Protein AF-A0A3L8S7F7-F1 (afdb_monomer_lite)

Radius of gyration: 21.61 Å; chains: 1; bounding box: 53×46×82 Å

Structure (mmCIF, N/CA/C/O backbone):
data_AF-A0A3L8S7F7-F1
#
_entry.id   AF-A0A3L8S7F7-F1
#
loop_
_atom_site.group_PDB
_atom_site.id
_atom_site.type_symbol
_atom_site.label_atom_id
_atom_site.label_alt_id
_atom_site.label_comp_id
_atom_site.label_asym_id
_atom_site.label_entity_id
_atom_site.label_seq_id
_atom_site.pdbx_PDB_ins_code
_atom_site.Cartn_x
_atom_site.Cartn_y
_atom_site.Cartn_z
_atom_site.occupancy
_atom_site.B_iso_or_equiv
_atom_site.auth_seq_id
_atom_site.auth_comp_id
_atom_site.auth_asym_id
_atom_site.auth_atom_id
_atom_site.pdbx_PDB_model_num
ATOM 1 N N . MET A 1 1 ? 2.810 -28.113 31.070 1.00 33.00 1 MET A N 1
ATOM 2 C CA . MET A 1 1 ? 3.298 -27.869 29.697 1.00 33.00 1 MET A CA 1
ATOM 3 C C . MET A 1 1 ? 3.174 -26.376 29.425 1.00 33.00 1 MET A C 1
ATOM 5 O O . MET A 1 1 ? 2.056 -25.929 29.197 1.00 33.00 1 MET A O 1
ATOM 9 N N . PRO A 1 2 ? 4.239 -25.574 29.574 1.00 29.72 2 PRO A N 1
ATOM 10 C CA . PRO A 1 2 ? 4.156 -24.156 29.263 1.00 29.72 2 PRO A CA 1
ATOM 11 C C . PRO A 1 2 ? 4.108 -23.987 27.741 1.00 29.72 2 PRO A C 1
ATOM 13 O O . PRO A 1 2 ? 4.937 -24.522 27.009 1.00 29.72 2 PRO A O 1
ATOM 16 N N . THR A 1 3 ? 3.074 -23.291 27.289 1.00 30.02 3 THR A N 1
ATOM 17 C CA . THR A 1 3 ? 2.822 -22.893 25.905 1.00 30.02 3 THR A CA 1
ATOM 18 C C . THR A 1 3 ? 4.014 -22.138 25.327 1.00 30.02 3 THR A C 1
ATOM 20 O O . THR A 1 3 ? 4.501 -21.186 25.938 1.00 30.02 3 THR A O 1
ATOM 23 N N . VAL A 1 4 ? 4.452 -22.551 24.137 1.00 36.28 4 VAL A N 1
ATOM 24 C CA . VAL A 1 4 ? 5.441 -21.844 23.317 1.00 36.28 4 VAL A CA 1
ATOM 25 C C . VAL A 1 4 ? 4.980 -20.388 23.141 1.00 36.28 4 VAL A C 1
ATOM 27 O O . VAL A 1 4 ? 3.857 -20.174 22.677 1.00 36.28 4 VAL A O 1
ATOM 30 N N . PRO A 1 5 ? 5.783 -19.375 23.510 1.00 35.69 5 PRO A N 1
ATOM 31 C CA . PRO A 1 5 ? 5.439 -17.991 23.232 1.00 35.69 5 PRO A CA 1
ATOM 32 C C . PRO A 1 5 ? 5.477 -17.801 21.717 1.00 35.69 5 PRO A C 1
ATOM 34 O O . PRO A 1 5 ? 6.523 -17.991 21.098 1.00 35.69 5 PRO A O 1
ATOM 37 N N . ALA A 1 6 ? 4.349 -17.422 21.118 1.00 33.94 6 ALA A N 1
ATOM 38 C CA . ALA A 1 6 ? 4.323 -16.930 19.750 1.00 33.94 6 ALA A CA 1
ATOM 39 C C . ALA A 1 6 ? 5.204 -15.670 19.677 1.00 33.94 6 ALA A C 1
ATOM 41 O O . ALA A 1 6 ? 4.805 -14.569 20.064 1.00 33.94 6 ALA A O 1
ATOM 42 N N . LEU A 1 7 ? 6.445 -15.856 19.236 1.00 34.66 7 LEU A N 1
ATOM 43 C CA . LEU A 1 7 ? 7.388 -14.806 18.885 1.00 34.66 7 LEU A CA 1
ATOM 44 C C . LEU A 1 7 ? 6.831 -14.027 17.689 1.00 34.66 7 LEU A C 1
ATOM 46 O O . LEU A 1 7 ? 7.068 -14.367 16.538 1.00 34.66 7 LEU A O 1
ATOM 50 N N . THR A 1 8 ? 6.035 -12.998 17.974 1.00 32.97 8 THR A N 1
ATOM 51 C CA . THR A 1 8 ? 6.298 -11.575 17.678 1.00 32.97 8 THR A CA 1
ATOM 52 C C . THR A 1 8 ? 4.965 -10.806 17.650 1.00 32.97 8 THR A C 1
ATOM 54 O O . THR A 1 8 ? 4.115 -11.060 16.801 1.00 32.97 8 THR A O 1
ATOM 57 N N . PRO A 1 9 ? 4.729 -9.833 18.553 1.00 40.56 9 PRO A N 1
ATOM 58 C CA . PRO A 1 9 ? 3.595 -8.931 18.403 1.00 40.56 9 PRO A CA 1
ATOM 59 C C . PRO A 1 9 ? 3.879 -8.014 17.210 1.00 40.56 9 PRO A C 1
ATOM 61 O O . PRO A 1 9 ? 4.780 -7.178 17.284 1.00 40.56 9 PRO A O 1
ATOM 64 N N . ALA A 1 10 ? 3.145 -8.194 16.111 1.00 50.69 10 ALA A N 1
ATOM 65 C CA . ALA A 1 10 ? 3.272 -7.383 14.904 1.00 50.69 10 ALA A CA 1
ATOM 66 C C . ALA A 1 10 ? 3.056 -5.888 15.220 1.00 50.69 10 ALA A C 1
ATOM 68 O O . ALA A 1 10 ? 2.066 -5.493 15.839 1.00 50.69 10 ALA A O 1
ATOM 69 N N . HIS A 1 11 ? 4.027 -5.053 14.833 1.00 64.12 11 HIS A N 1
ATOM 70 C CA . HIS A 1 11 ? 4.126 -3.620 15.178 1.00 64.12 11 HIS A CA 1
ATOM 71 C C . HIS A 1 11 ? 3.099 -2.744 14.452 1.00 64.12 11 HIS A C 1
ATOM 73 O O . HIS A 1 11 ? 2.815 -1.625 14.878 1.00 64.12 11 HIS A O 1
ATOM 79 N N . ARG A 1 12 ? 2.490 -3.305 13.410 1.00 67.06 12 ARG A N 1
ATOM 80 C CA . ARG A 1 12 ? 1.220 -2.886 12.831 1.00 67.06 12 ARG A CA 1
ATOM 81 C C . ARG A 1 12 ? 0.260 -4.052 12.947 1.00 67.06 12 ARG A C 1
ATOM 83 O O . ARG A 1 12 ? 0.624 -5.182 12.636 1.00 67.06 12 ARG A O 1
ATOM 90 N N . ARG A 1 13 ? -0.973 -3.771 13.353 1.00 81.44 13 ARG A N 1
ATOM 91 C CA . ARG A 1 13 ? -2.054 -4.763 13.354 1.00 81.44 13 ARG A CA 1
ATOM 92 C C . ARG A 1 13 ? -3.273 -4.205 12.655 1.00 81.44 13 ARG A C 1
ATOM 94 O O . ARG A 1 13 ? -3.561 -3.017 12.779 1.00 81.44 13 ARG A O 1
ATOM 101 N N . VAL A 1 14 ? -3.988 -5.070 11.956 1.00 84.31 14 VAL A N 1
ATOM 102 C CA . VAL A 1 14 ? -5.279 -4.752 11.353 1.00 84.31 14 VAL A CA 1
ATOM 103 C C . VAL A 1 14 ? -6.347 -5.481 12.152 1.00 84.31 14 VAL A C 1
ATOM 105 O O . VAL A 1 14 ? -6.216 -6.669 12.432 1.00 84.31 14 VAL A O 1
ATOM 108 N N . GLN A 1 15 ? -7.374 -4.756 12.577 1.00 87.12 15 GLN A N 1
ATOM 109 C CA . GLN A 1 15 ? -8.505 -5.305 13.315 1.00 87.12 15 GLN A CA 1
ATOM 110 C C . GLN A 1 15 ? -9.799 -5.029 12.561 1.00 87.12 15 GLN A C 1
ATOM 112 O O . GLN A 1 15 ? -9.968 -3.958 11.988 1.00 87.12 15 GLN A O 1
ATOM 117 N N . LEU A 1 16 ? -10.726 -5.981 12.587 1.00 88.19 16 LEU A N 1
ATOM 118 C CA . LEU A 1 16 ? -12.092 -5.753 12.137 1.00 88.19 16 LEU A CA 1
ATOM 119 C C . LEU A 1 16 ? -12.824 -4.910 13.186 1.00 88.19 16 LEU A C 1
ATOM 121 O O . LEU A 1 16 ? -12.897 -5.297 14.351 1.00 88.19 16 LEU A O 1
ATOM 125 N N . ALA A 1 17 ? -13.382 -3.778 12.775 1.00 88.19 17 ALA A N 1
ATOM 126 C CA . ALA A 1 17 ? -14.307 -3.000 13.582 1.00 88.19 17 ALA A CA 1
ATOM 127 C C . ALA A 1 17 ? -15.679 -2.994 12.913 1.00 88.19 17 ALA A C 1
ATOM 129 O O . ALA A 1 17 ? -15.787 -2.838 11.700 1.00 88.19 17 ALA A O 1
ATOM 130 N N . VAL A 1 18 ? -16.730 -3.151 13.713 1.00 88.00 18 VAL A N 1
ATOM 131 C CA . VAL A 1 18 ? -18.115 -3.105 13.241 1.00 88.00 18 VAL A CA 1
ATOM 132 C C . VAL A 1 18 ? -18.801 -1.923 13.903 1.00 88.00 18 VAL A C 1
ATOM 134 O O . VAL A 1 18 ? -18.791 -1.784 15.131 1.00 88.00 18 VAL A O 1
ATOM 137 N N . ASN A 1 19 ? -19.382 -1.045 13.095 1.00 81.19 19 ASN A N 1
ATOM 138 C CA . ASN A 1 19 ? -20.178 0.056 13.600 1.00 81.19 19 ASN A CA 1
ATOM 139 C C . ASN A 1 19 ? -21.431 -0.504 14.285 1.00 81.19 19 ASN A C 1
ATOM 141 O O . ASN A 1 19 ? -22.290 -1.092 13.639 1.00 81.19 19 ASN A O 1
ATOM 145 N N . ARG A 1 20 ? -21.568 -0.282 15.596 1.00 82.00 20 ARG A N 1
ATOM 146 C CA . ARG A 1 20 ? -22.689 -0.819 16.390 1.00 82.00 20 ARG A CA 1
ATOM 147 C C . ARG A 1 20 ? -24.067 -0.308 15.961 1.00 82.00 20 ARG A C 1
ATOM 149 O O . ARG A 1 20 ? -25.059 -0.913 16.339 1.00 82.00 20 ARG A O 1
ATOM 156 N N . ARG A 1 21 ? -24.139 0.821 15.248 1.00 85.12 21 ARG A N 1
ATOM 157 C CA . ARG A 1 21 ? -25.404 1.425 14.804 1.00 85.12 21 ARG A CA 1
ATOM 158 C C . ARG A 1 21 ? -25.761 1.049 13.370 1.00 85.12 21 ARG A C 1
ATOM 160 O O . ARG A 1 21 ? -26.935 0.874 13.082 1.00 85.12 21 ARG A O 1
ATOM 167 N N . THR A 1 22 ? -24.777 1.002 12.472 1.00 85.56 22 THR A N 1
ATOM 168 C CA . THR A 1 22 ? -25.009 0.751 11.036 1.00 85.56 22 THR A CA 1
ATOM 169 C C . THR A 1 22 ? -24.674 -0.674 10.605 1.00 85.56 22 THR A C 1
ATOM 171 O O . THR A 1 22 ? -24.898 -1.006 9.450 1.00 85.56 22 THR A O 1
ATOM 174 N N . GLU A 1 23 ? -24.096 -1.484 11.497 1.00 85.25 23 GLU A N 1
ATOM 175 C CA . GLU A 1 23 ? -23.546 -2.825 11.225 1.00 85.25 23 GLU A CA 1
ATOM 176 C C . GLU A 1 23 ? -22.468 -2.857 10.128 1.00 85.25 23 GLU A C 1
ATOM 178 O O . GLU A 1 23 ? -22.056 -3.914 9.650 1.00 85.25 23 GLU A O 1
ATOM 183 N N . GLU A 1 24 ? -21.952 -1.688 9.752 1.00 85.44 24 GLU A N 1
ATOM 184 C CA . GLU A 1 24 ? -20.926 -1.564 8.729 1.00 85.44 24 GLU A CA 1
ATOM 185 C C . GLU A 1 24 ? -19.569 -2.030 9.266 1.00 85.44 24 GLU A C 1
ATOM 187 O O . GLU A 1 24 ? -19.104 -1.580 10.318 1.00 85.44 24 GLU A O 1
ATOM 192 N N . ALA A 1 25 ? -18.932 -2.936 8.527 1.00 87.25 25 ALA A N 1
ATOM 193 C CA . ALA A 1 25 ? -17.634 -3.508 8.849 1.00 87.25 25 ALA A CA 1
ATOM 194 C C . ALA A 1 25 ? -16.499 -2.723 8.177 1.00 87.25 25 ALA A C 1
ATOM 196 O O . ALA A 1 25 ? -16.519 -2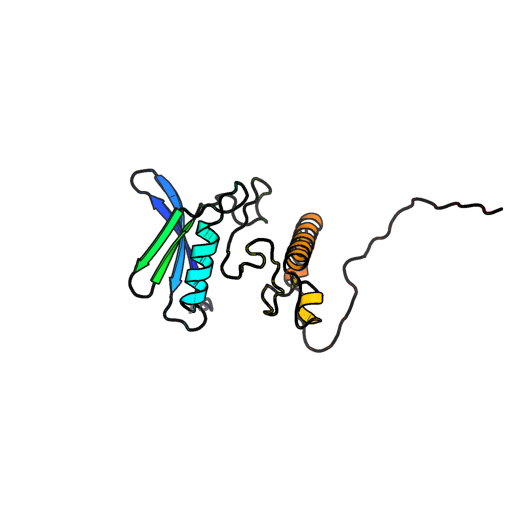.494 6.968 1.00 87.25 25 ALA A O 1
ATOM 197 N N . VAL A 1 26 ? -15.475 -2.367 8.952 1.00 91.25 26 VAL A N 1
ATOM 198 C CA . VAL A 1 26 ? -14.276 -1.659 8.488 1.00 91.25 26 VAL A CA 1
ATOM 199 C C . VAL A 1 26 ? -13.014 -2.327 9.025 1.00 91.25 26 VAL A C 1
ATOM 201 O O . VAL A 1 26 ? -13.003 -2.891 10.119 1.00 91.25 26 VAL A O 1
ATOM 204 N N . ALA A 1 27 ? -11.928 -2.248 8.264 1.00 90.50 27 ALA A N 1
ATOM 205 C CA . ALA A 1 27 ? -10.608 -2.647 8.723 1.00 90.50 27 ALA A CA 1
ATOM 206 C C . ALA A 1 27 ? -9.930 -1.450 9.403 1.00 90.50 27 ALA A C 1
ATOM 208 O O . ALA A 1 27 ? -9.858 -0.357 8.845 1.00 90.50 27 ALA A O 1
ATOM 209 N N . VAL A 1 28 ? -9.419 -1.642 10.615 1.00 91.62 28 VAL A N 1
ATOM 210 C CA . VAL A 1 28 ? -8.717 -0.615 11.387 1.00 91.62 28 VAL A CA 1
ATOM 211 C C . VAL A 1 28 ? -7.260 -1.017 11.526 1.00 91.62 28 VAL A C 1
ATOM 213 O O . VAL A 1 28 ? -6.927 -1.941 12.267 1.00 91.62 28 VAL A O 1
ATOM 216 N N . LYS A 1 29 ? -6.381 -0.311 10.815 1.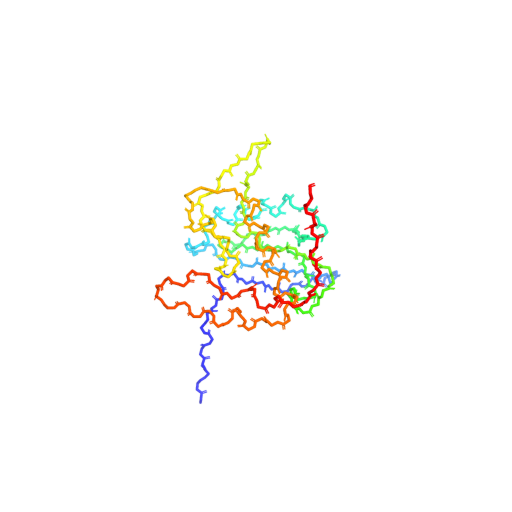00 88.69 29 LYS A N 1
ATOM 217 C CA . LYS A 1 29 ? -4.930 -0.483 10.922 1.00 88.69 29 LYS A CA 1
ATOM 218 C C . LYS A 1 29 ? -4.404 0.398 12.051 1.00 88.69 29 LYS A C 1
ATOM 220 O O . LYS A 1 29 ? -4.561 1.617 12.023 1.00 88.69 29 LYS A O 1
ATOM 225 N N . ILE A 1 30 ? -3.804 -0.235 13.050 1.00 89.25 30 ILE A N 1
ATOM 226 C CA . ILE A 1 30 ? -3.286 0.388 14.269 1.00 89.25 30 ILE A CA 1
ATOM 227 C C . ILE A 1 30 ? -1.763 0.420 14.175 1.00 89.25 30 ILE A C 1
ATOM 229 O O . ILE A 1 30 ? -1.135 -0.627 14.005 1.00 89.25 30 ILE A O 1
ATOM 233 N N . VAL A 1 31 ? -1.184 1.611 14.308 1.00 86.75 31 VAL A N 1
ATOM 234 C CA . VAL A 1 31 ? 0.258 1.862 14.194 1.00 86.75 31 VAL A CA 1
ATOM 235 C C . VAL A 1 31 ? 0.755 2.575 15.452 1.00 86.75 31 VAL A C 1
ATOM 237 O O . VAL A 1 31 ? 0.237 3.636 15.805 1.00 86.75 31 VAL A O 1
ATOM 240 N N . ASP A 1 32 ? 1.752 2.007 16.132 1.00 85.88 32 ASP A N 1
ATOM 241 C CA . ASP A 1 32 ? 2.386 2.621 17.308 1.00 85.88 32 ASP A CA 1
ATOM 242 C C . ASP A 1 32 ? 3.597 3.474 16.890 1.00 85.88 32 ASP A C 1
ATOM 244 O O . ASP A 1 32 ? 4.619 2.958 16.438 1.00 85.88 32 ASP A O 1
ATOM 248 N N . MET A 1 33 ? 3.488 4.792 17.069 1.00 79.88 33 MET A N 1
ATOM 249 C CA . MET A 1 33 ? 4.499 5.784 16.685 1.00 79.88 33 MET A CA 1
ATOM 250 C C . MET A 1 33 ? 5.647 5.922 17.696 1.00 79.88 33 MET A C 1
ATOM 252 O O . MET A 1 33 ? 6.535 6.746 17.492 1.00 79.88 33 MET A O 1
ATOM 256 N N . LYS A 1 34 ? 5.660 5.168 18.807 1.00 75.81 34 LYS A N 1
ATOM 257 C CA . LYS A 1 34 ? 6.793 5.192 19.754 1.00 75.81 34 LYS A CA 1
ATOM 258 C C . LYS A 1 34 ? 8.024 4.448 19.235 1.00 75.81 34 LYS A C 1
ATOM 260 O O . LYS A 1 34 ? 9.093 4.563 19.832 1.00 75.81 34 LYS A O 1
ATOM 265 N N . ARG A 1 35 ? 7.896 3.655 18.167 1.00 66.25 35 ARG A N 1
ATOM 266 C CA . ARG A 1 35 ? 8.984 2.810 17.655 1.00 66.25 35 ARG A CA 1
ATOM 267 C C . ARG A 1 35 ? 9.697 3.479 16.483 1.00 66.25 35 ARG A C 1
ATOM 269 O O . ARG A 1 35 ? 9.058 3.954 15.555 1.00 66.25 35 ARG A O 1
ATOM 276 N N . ALA A 1 36 ? 11.029 3.433 16.501 1.00 56.50 36 ALA A N 1
ATOM 277 C CA . ALA A 1 36 ? 11.901 4.126 15.547 1.00 56.50 36 ALA A CA 1
ATOM 278 C C . ALA A 1 36 ? 11.698 3.739 14.064 1.00 56.50 36 ALA A C 1
ATOM 280 O O . ALA A 1 36 ? 11.995 4.542 13.187 1.00 56.50 36 ALA A O 1
ATOM 281 N N . ALA A 1 37 ? 11.186 2.537 13.769 1.00 58.53 37 ALA A N 1
ATOM 282 C CA . ALA A 1 37 ? 10.873 2.114 12.398 1.00 58.53 37 ALA A CA 1
ATOM 283 C C . ALA A 1 37 ? 9.622 2.815 11.823 1.00 58.53 37 ALA A C 1
ATOM 285 O O . ALA A 1 37 ? 9.514 3.030 10.615 1.00 58.53 37 ALA A O 1
ATOM 286 N N . GLU A 1 38 ? 8.698 3.224 12.694 1.00 64.19 38 GLU A N 1
ATOM 287 C CA . GLU A 1 38 ? 7.470 3.945 12.357 1.00 64.19 38 GLU A CA 1
ATOM 288 C C . GLU A 1 38 ? 7.705 5.449 12.522 1.00 64.19 38 GLU A C 1
ATOM 290 O O . GLU A 1 38 ? 7.100 6.113 13.367 1.00 64.19 38 GLU A O 1
ATOM 295 N N . CYS A 1 39 ? 8.624 5.998 11.718 1.00 66.19 39 CYS A N 1
ATOM 296 C CA . CYS A 1 39 ? 8.843 7.441 11.689 1.00 66.19 39 CYS A CA 1
ATOM 297 C C . CYS A 1 39 ? 7.512 8.170 11.410 1.00 66.19 39 CYS A C 1
ATOM 299 O O . CYS A 1 39 ? 6.804 7.802 10.461 1.00 66.19 39 CYS A O 1
ATOM 301 N N . PRO A 1 40 ? 7.177 9.236 12.162 1.00 76.00 40 PRO A N 1
ATOM 302 C CA . PRO A 1 40 ? 5.985 10.054 11.932 1.00 76.00 40 PRO A CA 1
ATOM 303 C C . PRO A 1 40 ? 5.841 10.539 10.481 1.00 76.00 40 PRO A C 1
ATOM 305 O O . PRO A 1 40 ? 4.735 10.759 9.989 1.00 76.00 40 PRO A O 1
ATOM 308 N N . GLU A 1 41 ? 6.952 10.697 9.770 1.00 80.75 41 GLU A N 1
ATOM 309 C CA . GLU A 1 41 ? 6.998 11.061 8.358 1.00 80.75 41 GLU A CA 1
ATOM 310 C C . GLU A 1 41 ? 6.484 9.936 7.453 1.00 80.75 41 GLU A C 1
ATOM 312 O O . GLU A 1 41 ? 5.788 10.217 6.479 1.00 80.75 41 GLU A O 1
ATOM 317 N N . ASN A 1 42 ? 6.789 8.673 7.765 1.00 78.50 42 ASN A N 1
ATOM 318 C CA . ASN A 1 42 ? 6.345 7.522 6.976 1.00 78.50 42 ASN A CA 1
ATOM 319 C C . ASN A 1 42 ? 4.829 7.344 7.094 1.00 78.50 42 ASN A C 1
ATOM 321 O O . ASN A 1 42 ? 4.149 7.221 6.078 1.00 78.50 42 ASN A O 1
ATOM 325 N N . ILE A 1 43 ? 4.279 7.444 8.309 1.00 84.62 43 ILE A N 1
ATOM 326 C CA . ILE A 1 43 ? 2.827 7.329 8.501 1.00 84.62 43 ILE A CA 1
ATOM 327 C C . ILE A 1 43 ? 2.073 8.515 7.886 1.00 84.62 43 ILE A C 1
ATOM 329 O O . ILE A 1 43 ? 1.008 8.338 7.298 1.00 84.62 43 ILE A O 1
ATOM 333 N N . LYS A 1 44 ? 2.638 9.731 7.945 1.00 87.81 44 LYS A N 1
ATOM 334 C CA . LYS A 1 44 ? 2.079 10.897 7.243 1.00 87.81 44 LYS A CA 1
ATOM 335 C C . LYS A 1 44 ? 2.063 10.684 5.731 1.00 87.81 44 LYS A C 1
ATOM 337 O O . LYS A 1 44 ? 1.053 10.989 5.106 1.00 87.81 44 LYS A O 1
ATOM 342 N N . LYS A 1 45 ? 3.147 10.154 5.151 1.00 82.50 45 LYS A N 1
ATOM 343 C CA . LYS A 1 45 ? 3.211 9.820 3.719 1.00 82.50 45 LYS A CA 1
ATOM 344 C C . LYS A 1 45 ? 2.144 8.799 3.342 1.00 82.50 45 LYS A C 1
ATOM 346 O O . LYS A 1 45 ? 1.394 9.056 2.408 1.00 82.50 45 LYS A O 1
ATOM 351 N N . GLU A 1 46 ? 2.027 7.710 4.098 1.00 85.19 46 GLU A N 1
ATOM 352 C CA . GLU A 1 46 ? 1.005 6.684 3.871 1.00 85.19 46 GLU A CA 1
ATOM 353 C C . GLU A 1 46 ? -0.406 7.287 3.915 1.00 85.19 46 GLU A C 1
ATOM 355 O O . GLU A 1 46 ? -1.196 7.062 3.002 1.00 85.19 46 GLU A O 1
ATOM 360 N N . ILE A 1 47 ? -0.717 8.120 4.913 1.00 89.19 47 ILE A N 1
ATOM 361 C CA . ILE A 1 47 ? -2.016 8.806 5.010 1.00 89.19 47 ILE A CA 1
ATOM 362 C C . ILE A 1 47 ? -2.253 9.735 3.812 1.00 89.19 47 ILE A C 1
ATOM 364 O O . ILE A 1 47 ? -3.355 9.752 3.268 1.00 89.19 47 ILE A O 1
ATOM 368 N N . CYS A 1 48 ? -1.254 10.520 3.401 1.00 87.69 48 CYS A N 1
ATOM 369 C CA . CYS A 1 48 ? -1.379 11.415 2.250 1.00 87.69 48 CYS A CA 1
ATOM 370 C C . CYS A 1 48 ? -1.633 10.639 0.956 1.00 87.69 48 CYS A C 1
ATOM 372 O O . CYS A 1 48 ? -2.527 11.013 0.205 1.00 87.69 48 CYS A O 1
ATOM 374 N N . ILE A 1 49 ? -0.902 9.545 0.727 1.00 85.50 49 ILE A N 1
ATOM 375 C CA . ILE A 1 49 ? -1.093 8.684 -0.444 1.00 85.50 49 ILE A CA 1
ATOM 376 C C . ILE A 1 49 ? -2.499 8.084 -0.422 1.00 85.50 49 ILE A C 1
ATOM 378 O O . ILE A 1 49 ? -3.234 8.252 -1.386 1.00 85.50 49 ILE A O 1
ATOM 382 N N . ASN A 1 50 ? -2.924 7.494 0.698 1.00 87.25 50 ASN A N 1
ATOM 383 C CA . ASN A 1 50 ? -4.272 6.934 0.835 1.00 87.25 50 ASN A CA 1
ATOM 384 C C . ASN A 1 50 ? -5.380 7.965 0.548 1.00 87.25 50 ASN A C 1
ATOM 386 O O . ASN A 1 50 ? -6.381 7.625 -0.071 1.00 87.25 50 ASN A O 1
ATOM 390 N N . LYS A 1 51 ? -5.205 9.234 0.946 1.00 86.00 51 LYS A N 1
ATOM 391 C CA . LYS A 1 51 ? -6.167 10.315 0.652 1.00 86.00 51 LYS A CA 1
ATOM 392 C C . LYS A 1 51 ? -6.264 10.674 -0.833 1.00 86.00 51 LYS A C 1
ATOM 394 O O . LYS A 1 51 ? -7.279 11.225 -1.243 1.00 86.00 51 LYS A O 1
ATOM 399 N N . MET A 1 52 ? -5.218 10.420 -1.618 1.00 85.44 52 MET A N 1
ATOM 400 C CA . MET A 1 52 ? -5.188 10.715 -3.055 1.00 85.44 52 MET A CA 1
ATOM 401 C C . MET A 1 52 ? -5.800 9.593 -3.904 1.00 85.44 52 MET A C 1
ATOM 403 O O . MET A 1 52 ? -6.060 9.802 -5.086 1.00 85.44 52 MET A O 1
ATOM 407 N N . LEU A 1 53 ? -6.005 8.407 -3.328 1.00 83.25 53 LEU A N 1
ATOM 408 C CA . LEU A 1 53 ? -6.459 7.224 -4.048 1.00 83.25 53 LEU A CA 1
ATOM 409 C C . LEU A 1 53 ? -7.979 7.076 -3.950 1.00 83.25 53 LEU A C 1
ATOM 411 O O . LEU A 1 53 ? -8.553 7.031 -2.865 1.00 83.25 53 LEU A O 1
ATOM 415 N N . SER A 1 54 ? -8.633 6.962 -5.104 1.00 87.50 54 SER A N 1
ATOM 416 C CA . SER A 1 54 ? -10.061 6.659 -5.208 1.00 87.50 54 SER A CA 1
ATOM 417 C C . SER A 1 54 ? -10.300 5.839 -6.471 1.00 87.50 54 SER A C 1
ATOM 419 O O . SER A 1 54 ? -10.472 6.396 -7.553 1.00 87.50 54 SER A O 1
ATOM 421 N N . HIS A 1 55 ? -10.264 4.513 -6.336 1.00 86.56 55 HIS A N 1
ATOM 422 C CA . HIS A 1 55 ? -10.430 3.566 -7.438 1.00 86.56 55 HIS A CA 1
ATOM 423 C C . HIS A 1 55 ? -11.081 2.270 -6.936 1.00 86.56 55 HIS A C 1
ATOM 425 O O . HIS A 1 55 ? -10.878 1.891 -5.786 1.00 86.56 55 HIS A O 1
ATOM 431 N N . GLU A 1 56 ? -11.832 1.570 -7.788 1.00 88.12 56 GLU A N 1
ATOM 432 C CA . GLU A 1 56 ? -12.540 0.332 -7.426 1.00 88.12 56 GLU A CA 1
ATOM 433 C C . GLU A 1 56 ? -11.586 -0.782 -6.962 1.00 88.12 56 GLU A C 1
ATOM 435 O O . GLU A 1 56 ? -11.833 -1.435 -5.948 1.00 88.12 56 GLU A O 1
ATOM 440 N N . ASN A 1 57 ? -10.450 -0.930 -7.650 1.00 86.06 57 ASN A N 1
ATOM 441 C CA . ASN A 1 57 ? -9.388 -1.894 -7.332 1.00 86.06 57 ASN A CA 1
ATOM 442 C C . ASN A 1 57 ? -8.351 -1.382 -6.317 1.00 86.06 57 ASN A C 1
ATOM 444 O O . ASN A 1 57 ? -7.230 -1.884 -6.267 1.00 86.06 57 ASN A O 1
ATOM 448 N N . VAL A 1 58 ? -8.689 -0.372 -5.515 1.00 84.44 58 VAL A N 1
ATOM 449 C CA . VAL A 1 58 ? -7.861 0.098 -4.398 1.00 84.44 58 VAL A CA 1
ATOM 450 C C . VAL A 1 58 ? -8.707 0.074 -3.131 1.00 84.44 58 VAL A C 1
ATOM 452 O O . VAL A 1 58 ? -9.856 0.509 -3.150 1.00 84.44 58 VAL A O 1
ATOM 455 N N . VAL A 1 59 ? -8.149 -0.436 -2.029 1.00 86.44 59 VAL A N 1
ATOM 456 C CA . VAL A 1 59 ? -8.820 -0.430 -0.721 1.00 86.44 59 VAL A CA 1
ATOM 457 C C . VAL A 1 59 ? -9.196 1.001 -0.359 1.00 86.44 59 VAL A C 1
ATOM 459 O O . VAL A 1 59 ? -8.332 1.876 -0.248 1.00 86.44 59 VAL A O 1
ATOM 462 N N . ARG A 1 60 ? -10.494 1.247 -0.165 1.00 89.94 60 ARG A N 1
ATOM 463 C CA . ARG A 1 60 ? -10.976 2.591 0.153 1.00 89.94 60 ARG A CA 1
ATOM 464 C C . ARG A 1 60 ? -10.460 3.045 1.515 1.00 89.94 60 ARG A C 1
ATOM 466 O O . ARG A 1 60 ? -10.574 2.335 2.512 1.00 89.94 60 ARG A O 1
ATOM 473 N N . PHE A 1 61 ? -9.946 4.269 1.565 1.00 92.06 61 PHE A N 1
ATOM 474 C CA . PHE A 1 61 ? -9.560 4.934 2.803 1.00 92.06 61 PHE A CA 1
ATOM 475 C C . PHE A 1 61 ? -10.706 5.809 3.318 1.00 92.06 61 PHE A C 1
ATOM 477 O O . PHE A 1 61 ? -11.129 6.752 2.649 1.00 92.06 61 PHE A O 1
ATOM 484 N N . TYR A 1 62 ? -11.208 5.509 4.516 1.00 91.31 62 TYR A N 1
ATOM 485 C CA . TYR A 1 62 ? -12.297 6.264 5.143 1.00 91.31 62 TYR A CA 1
ATOM 486 C C . TYR A 1 62 ? -11.796 7.432 5.988 1.00 91.31 62 TYR A C 1
ATOM 488 O O . TYR A 1 62 ? -12.477 8.447 6.119 1.00 91.31 62 TYR A O 1
ATOM 496 N N . GLY A 1 63 ? -10.604 7.309 6.570 1.00 92.81 63 GLY A N 1
ATOM 497 C CA . GLY A 1 63 ? -10.031 8.358 7.400 1.00 92.81 63 GLY A CA 1
ATOM 498 C C . GLY A 1 63 ? -8.990 7.841 8.377 1.00 92.81 63 GLY A C 1
ATOM 499 O O . GLY A 1 63 ? -8.622 6.668 8.382 1.00 92.81 63 GLY A O 1
ATOM 500 N N . HIS A 1 64 ? -8.507 8.734 9.235 1.00 94.25 64 HIS A N 1
ATOM 501 C CA . HIS A 1 64 ? -7.574 8.378 10.295 1.00 94.25 64 HIS A CA 1
ATOM 502 C C . HIS A 1 64 ? -7.915 9.101 11.595 1.00 94.25 64 HIS A C 1
ATOM 504 O O . HIS A 1 64 ? -8.452 10.208 11.585 1.00 94.25 64 HIS A O 1
ATOM 510 N N . ARG A 1 65 ? -7.529 8.504 12.720 1.00 93.44 65 ARG A N 1
ATOM 511 C CA . ARG A 1 65 ? -7.573 9.125 14.047 1.00 93.44 65 ARG A CA 1
ATOM 512 C C . ARG A 1 65 ? -6.221 8.954 14.725 1.00 93.44 65 ARG A C 1
ATOM 514 O O . ARG A 1 65 ? -5.529 7.966 14.501 1.00 93.44 65 ARG A O 1
ATOM 521 N N . ARG A 1 66 ? -5.847 9.917 15.561 1.00 91.19 66 ARG A N 1
ATOM 522 C CA . ARG A 1 66 ? -4.663 9.835 16.416 1.00 91.19 66 ARG A CA 1
ATOM 523 C C . ARG A 1 66 ? -5.087 9.865 17.876 1.00 91.19 66 ARG A C 1
ATOM 525 O O . ARG A 1 66 ? -5.910 10.695 18.247 1.00 91.19 66 ARG A O 1
ATOM 532 N N . GLU A 1 67 ? -4.488 9.009 18.692 1.00 92.00 67 GLU A N 1
ATOM 533 C CA . GLU A 1 67 ? -4.658 9.004 20.145 1.00 92.00 67 GLU A CA 1
ATOM 534 C C . GLU A 1 67 ? -3.302 8.815 20.819 1.00 92.00 67 GLU A C 1
ATOM 536 O O . GLU A 1 67 ? -2.703 7.739 20.783 1.00 92.00 67 GLU A O 1
ATOM 541 N N . GLY A 1 68 ? -2.772 9.902 21.382 1.00 89.25 68 GLY A N 1
ATOM 542 C CA . GLY A 1 68 ? -1.415 9.929 21.918 1.00 89.25 68 GLY A CA 1
ATOM 543 C C . GLY A 1 68 ? -0.373 9.540 20.861 1.00 89.25 68 GLY A C 1
ATOM 544 O O . GLY A 1 68 ? -0.182 10.240 19.858 1.00 89.25 68 GLY A O 1
ATOM 545 N N . ALA A 1 69 ? 0.305 8.419 21.104 1.00 87.19 69 ALA A N 1
ATOM 546 C CA . ALA A 1 69 ? 1.309 7.853 20.206 1.00 87.19 69 ALA A CA 1
ATOM 547 C C . ALA A 1 69 ? 0.760 6.765 19.265 1.00 87.19 69 ALA A C 1
ATOM 549 O O . ALA A 1 69 ? 1.525 6.188 18.506 1.00 87.19 69 ALA A O 1
ATOM 550 N N . THR A 1 70 ? -0.547 6.503 19.276 1.00 88.38 70 THR A N 1
ATOM 551 C CA . THR A 1 70 ? -1.169 5.494 18.412 1.00 88.38 70 THR A CA 1
ATOM 552 C C . THR A 1 70 ? -1.915 6.169 17.267 1.00 88.38 70 THR A C 1
ATOM 554 O O . THR A 1 70 ? -2.702 7.095 17.485 1.00 88.38 70 THR A O 1
ATOM 557 N N . GLN A 1 71 ? -1.678 5.705 16.044 1.00 91.00 71 GLN A N 1
ATOM 558 C CA . GLN A 1 71 ? -2.392 6.119 14.843 1.00 91.00 71 GLN A CA 1
ATOM 559 C C . GLN A 1 71 ? -3.346 5.005 14.398 1.00 91.00 71 GLN A C 1
ATOM 561 O O . GLN A 1 71 ? -2.967 3.838 14.346 1.00 91.00 71 GLN A O 1
ATOM 566 N N . TYR A 1 72 ? -4.571 5.379 14.044 1.00 91.50 72 TYR A N 1
ATOM 567 C CA . TYR A 1 72 ? -5.614 4.491 13.537 1.00 91.50 72 TYR A CA 1
ATOM 568 C C . TYR A 1 72 ? -5.967 4.904 12.114 1.00 91.50 72 TYR A C 1
ATOM 570 O O . TYR A 1 72 ? -6.273 6.075 11.883 1.00 91.50 72 TYR A O 1
ATOM 578 N N . LEU A 1 73 ? -5.931 3.970 11.170 1.00 90.94 73 LEU A N 1
ATOM 579 C CA . LEU A 1 73 ? -6.365 4.168 9.790 1.00 90.94 73 LEU A CA 1
ATOM 580 C C . LEU A 1 73 ? -7.598 3.298 9.555 1.00 90.94 73 LEU A C 1
ATOM 582 O O . LEU A 1 73 ? -7.553 2.094 9.796 1.00 90.94 73 LEU A O 1
ATOM 586 N N . PHE A 1 74 ? -8.683 3.915 9.100 1.00 92.44 74 PHE A N 1
ATOM 587 C CA . PHE A 1 74 ? -9.949 3.256 8.798 1.00 92.44 74 PHE A CA 1
ATOM 588 C C . PHE A 1 74 ? -10.007 2.966 7.300 1.00 92.44 74 PHE A C 1
ATOM 590 O O . PHE A 1 74 ? -9.929 3.883 6.479 1.00 92.44 74 PHE A O 1
ATOM 597 N N . LEU A 1 75 ? -10.117 1.689 6.960 1.00 90.75 75 LEU 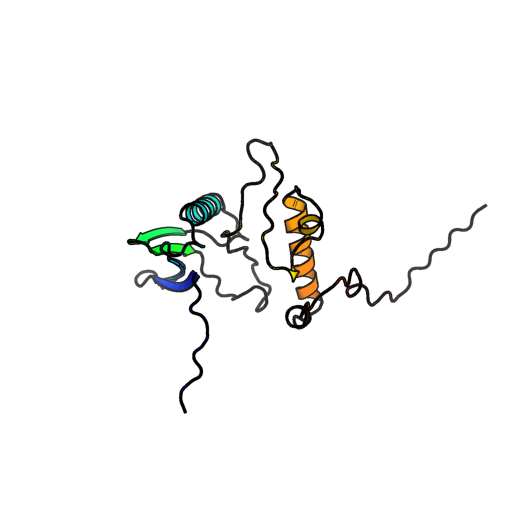A N 1
ATOM 598 C CA . LEU A 1 75 ? -9.989 1.142 5.617 1.00 90.75 75 LEU A CA 1
ATOM 599 C C . LEU A 1 75 ? -11.196 0.257 5.289 1.00 90.75 75 LEU A C 1
ATOM 601 O O . LEU A 1 75 ? -11.856 -0.282 6.182 1.00 90.75 75 LEU A O 1
ATOM 605 N N . GLU A 1 76 ? -11.466 0.085 4.000 1.00 88.75 76 GLU A N 1
ATOM 606 C CA . GLU A 1 76 ? -12.422 -0.898 3.497 1.00 88.75 76 GLU A CA 1
ATOM 607 C C . GLU A 1 76 ? -12.086 -2.299 4.011 1.00 88.75 76 GLU A C 1
ATOM 609 O O . GLU A 1 76 ? -10.954 -2.770 3.892 1.00 88.75 76 GLU A O 1
ATOM 614 N N . TYR A 1 77 ? -13.082 -2.976 4.584 1.00 88.06 77 TYR A N 1
ATOM 615 C CA . TYR A 1 77 ? -12.934 -4.370 4.970 1.00 88.06 77 TYR A CA 1
ATOM 616 C C . TYR A 1 77 ? -13.201 -5.283 3.772 1.00 88.06 77 TYR A C 1
ATOM 618 O O . TYR A 1 77 ? -14.338 -5.422 3.319 1.00 88.06 77 TYR A O 1
ATOM 626 N N . CYS A 1 78 ? -12.149 -5.933 3.278 1.00 83.88 78 CYS A N 1
ATOM 627 C CA . CYS A 1 78 ? -12.249 -6.918 2.208 1.00 83.88 78 CYS A CA 1
ATOM 628 C C . CYS A 1 78 ? -12.586 -8.289 2.809 1.00 83.88 78 CYS A C 1
ATOM 630 O O . CYS A 1 78 ? -11.743 -8.934 3.426 1.00 83.88 78 CYS A O 1
ATOM 632 N N . ARG A 1 79 ? -13.834 -8.742 2.633 1.00 75.25 79 ARG A N 1
ATOM 633 C CA . ARG A 1 79 ? -14.312 -10.043 3.148 1.00 75.25 79 ARG A CA 1
ATOM 634 C C . ARG A 1 79 ? -13.633 -11.249 2.492 1.00 75.25 79 ARG A C 1
ATOM 636 O O . ARG A 1 79 ? -13.644 -12.323 3.077 1.00 75.25 79 ARG A O 1
ATOM 643 N N . GLY A 1 80 ? -13.085 -11.064 1.290 1.00 68.44 80 GLY A N 1
ATOM 644 C CA . GLY A 1 80 ? -12.460 -12.114 0.481 1.00 68.44 80 GLY A CA 1
ATOM 645 C C . GLY A 1 80 ? -11.094 -12.588 0.974 1.00 68.44 80 GLY A C 1
ATOM 646 O O . GLY A 1 80 ? -10.509 -13.437 0.318 1.00 68.44 80 GLY A O 1
ATOM 647 N N . GLY A 1 81 ? -10.600 -12.062 2.100 1.00 71.62 81 GLY A N 1
ATOM 648 C CA . GLY A 1 81 ? -9.285 -12.419 2.620 1.00 71.62 81 GLY A CA 1
ATOM 649 C C . GLY A 1 81 ? -8.157 -11.841 1.771 1.00 71.62 81 GLY A C 1
ATOM 650 O O . GLY A 1 81 ? -8.301 -10.779 1.155 1.00 71.62 81 GLY A O 1
ATOM 651 N N . GLU A 1 82 ? -7.019 -12.522 1.781 1.00 69.00 82 GLU A N 1
ATOM 652 C CA . GLU A 1 82 ? -5.902 -12.187 0.905 1.00 69.00 82 GLU A CA 1
ATOM 653 C C . GLU A 1 82 ? -6.126 -12.791 -0.488 1.00 69.00 82 GLU A C 1
ATOM 655 O O . GLU A 1 82 ? -6.934 -13.697 -0.682 1.00 69.00 82 GLU A O 1
ATOM 660 N N . LEU A 1 83 ? -5.392 -12.280 -1.478 1.00 62.41 83 LEU A N 1
ATOM 661 C CA . LEU A 1 83 ? -5.525 -12.605 -2.905 1.00 62.41 83 LEU A CA 1
ATOM 662 C C . LEU A 1 83 ? -5.523 -14.112 -3.236 1.00 62.41 83 LEU A C 1
ATOM 664 O O . LEU A 1 83 ? -5.968 -14.517 -4.306 1.00 62.41 83 LEU A O 1
ATOM 668 N N . PHE A 1 84 ? -5.023 -14.936 -2.323 1.00 58.47 84 PHE A N 1
ATOM 669 C CA . PHE A 1 84 ? -4.849 -16.373 -2.485 1.00 58.47 84 PHE A CA 1
ATOM 670 C C . PHE A 1 84 ? -6.105 -17.195 -2.159 1.00 58.47 84 PHE A C 1
ATOM 672 O O . PHE A 1 84 ? -6.143 -18.374 -2.504 1.00 58.47 84 PHE A O 1
ATOM 679 N N . ASP A 1 85 ? -7.133 -16.592 -1.548 1.00 57.69 85 ASP A N 1
ATOM 680 C CA . ASP A 1 85 ? -8.328 -17.323 -1.118 1.00 57.69 85 ASP A CA 1
ATOM 681 C C . ASP A 1 85 ? -9.403 -17.400 -2.217 1.00 57.69 85 ASP A C 1
ATOM 683 O O . ASP A 1 85 ? -9.982 -18.471 -2.420 1.00 57.69 85 ASP A O 1
ATOM 687 N N . ARG A 1 86 ? -9.681 -16.297 -2.942 1.00 56.00 86 ARG A N 1
ATOM 688 C CA . ARG A 1 86 ? -10.641 -16.231 -4.073 1.00 56.00 86 ARG A CA 1
ATOM 689 C C . ARG A 1 86 ? -10.328 -15.088 -5.048 1.00 56.00 86 ARG A C 1
ATOM 691 O O . ARG A 1 86 ? -10.119 -13.950 -4.634 1.00 56.00 86 ARG A O 1
ATOM 698 N N . ILE A 1 87 ? -10.381 -15.371 -6.353 1.00 58.00 87 ILE A N 1
ATOM 699 C CA . ILE A 1 87 ? -10.267 -14.361 -7.420 1.00 58.00 87 ILE A CA 1
ATOM 700 C C . ILE A 1 87 ? -11.659 -13.769 -7.688 1.00 58.00 87 ILE A C 1
ATOM 702 O O . ILE A 1 87 ? -12.339 -14.171 -8.627 1.00 58.00 87 ILE A O 1
ATOM 706 N N . ASP A 1 88 ? -12.082 -12.839 -6.834 1.00 69.38 88 ASP A N 1
ATOM 707 C CA . ASP A 1 88 ? -13.259 -11.998 -7.081 1.00 69.38 88 ASP A CA 1
ATOM 708 C C . ASP A 1 88 ? -12.782 -10.589 -7.496 1.00 69.38 88 ASP A C 1
ATOM 710 O O . ASP A 1 88 ? -12.140 -10.403 -8.530 1.00 69.38 88 ASP A O 1
ATOM 714 N N . ASN A 1 89 ? -13.027 -9.587 -6.648 1.00 75.69 89 ASN A N 1
ATOM 715 C CA . ASN A 1 89 ? -12.611 -8.206 -6.862 1.00 75.69 89 ASN A CA 1
ATOM 716 C C . ASN A 1 89 ? -11.258 -7.936 -6.194 1.00 75.69 89 ASN A C 1
ATOM 718 O O . ASN A 1 89 ? -11.191 -7.644 -4.997 1.00 75.69 89 ASN A O 1
ATOM 722 N N . LEU A 1 90 ? -10.179 -7.997 -6.979 1.00 79.50 90 LEU A N 1
ATOM 723 C CA . LEU A 1 90 ? -8.835 -7.637 -6.524 1.00 79.50 90 LEU A CA 1
ATOM 724 C C . LEU A 1 90 ? -8.778 -6.155 -6.122 1.00 79.50 90 LEU A C 1
ATOM 726 O O . LEU A 1 90 ? -9.132 -5.266 -6.905 1.00 79.50 90 LEU A O 1
ATOM 730 N N . LYS A 1 91 ? -8.270 -5.900 -4.913 1.00 82.12 91 LYS A N 1
ATOM 731 C CA . LYS A 1 91 ? -8.022 -4.560 -4.376 1.00 82.12 91 LYS A CA 1
ATOM 732 C C . LYS A 1 91 ? -6.595 -4.449 -3.851 1.00 82.12 91 LYS A C 1
ATOM 734 O O . LYS A 1 91 ? -6.173 -5.237 -3.011 1.00 82.12 91 LYS A O 1
ATOM 739 N N . ILE A 1 92 ? -5.869 -3.439 -4.319 1.00 83.81 92 ILE A N 1
ATOM 740 C CA . ILE A 1 92 ? -4.527 -3.107 -3.833 1.00 83.81 92 ILE A CA 1
ATOM 741 C C . ILE A 1 92 ? -4.645 -2.471 -2.445 1.00 83.81 92 ILE A C 1
ATOM 743 O O . ILE A 1 92 ? -5.479 -1.587 -2.226 1.00 83.81 92 ILE A O 1
ATOM 747 N N . SER A 1 93 ? -3.797 -2.910 -1.514 1.00 83.88 93 SER A N 1
ATOM 748 C CA . SER A 1 93 ? -3.736 -2.403 -0.142 1.00 83.88 93 SER A CA 1
ATOM 749 C C . SER A 1 93 ? -2.287 -2.183 0.316 1.00 83.88 93 SER A C 1
ATOM 751 O O . SER A 1 93 ? -1.349 -2.483 -0.413 1.00 83.88 93 SER A O 1
ATOM 753 N N . ASP A 1 94 ? -2.125 -1.645 1.526 1.00 82.06 94 ASP A N 1
ATOM 754 C CA . ASP A 1 94 ? -0.845 -1.386 2.201 1.00 82.06 94 ASP A CA 1
ATOM 755 C C . ASP A 1 94 ? 0.138 -0.446 1.474 1.00 82.06 94 ASP A C 1
ATOM 757 O O . ASP A 1 94 ? 1.186 -0.824 0.958 1.00 82.06 94 ASP A O 1
ATOM 761 N N . PHE A 1 95 ? -0.158 0.851 1.540 1.00 81.75 95 PHE A N 1
ATOM 762 C CA . PHE A 1 95 ? 0.680 1.915 0.977 1.00 81.75 95 PHE A CA 1
ATOM 763 C C . PHE A 1 95 ? 1.812 2.380 1.913 1.00 81.75 95 PHE A C 1
ATOM 765 O O . PHE A 1 95 ? 2.333 3.482 1.746 1.00 81.75 95 PHE A O 1
ATOM 772 N N . GLY A 1 96 ? 2.210 1.575 2.907 1.00 74.69 96 GLY A N 1
ATOM 773 C CA . GLY A 1 96 ? 3.249 1.948 3.878 1.00 74.69 96 GLY A CA 1
ATOM 774 C C . GLY A 1 96 ? 4.637 2.172 3.266 1.00 74.69 96 GLY A C 1
ATOM 775 O O . GLY A 1 96 ? 5.423 2.969 3.782 1.00 74.69 96 GLY A O 1
ATOM 776 N N . LEU A 1 97 ? 4.925 1.510 2.141 1.00 78.19 97 LEU A N 1
ATOM 777 C CA . LEU A 1 97 ? 6.157 1.689 1.362 1.00 78.19 97 LEU A CA 1
ATOM 778 C C . LEU A 1 97 ? 5.964 2.558 0.111 1.00 78.19 97 LEU A C 1
ATOM 780 O O . LEU A 1 97 ? 6.940 2.859 -0.576 1.00 78.19 97 LEU A O 1
ATOM 784 N N . ALA A 1 98 ? 4.732 2.981 -0.181 1.00 79.75 98 ALA A N 1
ATOM 785 C CA . ALA A 1 98 ? 4.428 3.735 -1.386 1.00 79.75 98 ALA A CA 1
ATOM 786 C C . ALA A 1 98 ? 5.098 5.119 -1.372 1.00 79.75 98 ALA A C 1
ATOM 788 O O . ALA A 1 98 ? 5.290 5.756 -0.332 1.00 79.75 98 ALA A O 1
ATOM 789 N N . THR A 1 99 ? 5.446 5.612 -2.559 1.00 80.50 99 THR A N 1
ATOM 790 C CA . THR A 1 99 ? 6.083 6.918 -2.740 1.00 80.50 99 THR A CA 1
ATOM 791 C C . THR A 1 99 ? 5.639 7.551 -4.050 1.00 80.50 99 THR A C 1
ATOM 793 O O . THR A 1 99 ? 5.365 6.866 -5.032 1.00 80.50 99 THR A O 1
ATOM 796 N N . VAL A 1 100 ? 5.595 8.881 -4.088 1.00 79.62 100 VAL A N 1
ATOM 797 C CA . VAL A 1 100 ? 5.301 9.619 -5.318 1.00 79.62 100 VAL A CA 1
ATOM 798 C C . VAL A 1 100 ? 6.556 9.643 -6.191 1.00 79.62 100 VAL A C 1
ATOM 800 O O . VAL A 1 100 ? 7.593 10.185 -5.790 1.00 79.62 100 VAL A O 1
ATOM 803 N N . PHE A 1 101 ? 6.467 9.061 -7.385 1.00 83.62 101 PHE A N 1
ATOM 804 C CA . PHE A 1 101 ? 7.554 9.047 -8.370 1.00 83.62 101 PHE A CA 1
ATOM 805 C C . PHE A 1 101 ? 7.340 10.045 -9.519 1.00 83.62 101 PHE A C 1
ATO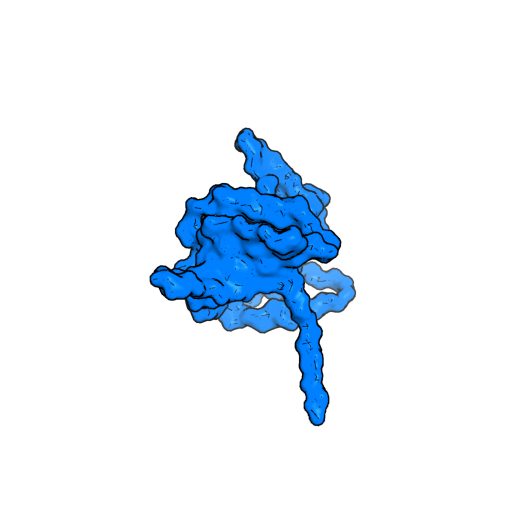M 807 O O . PHE A 1 101 ? 8.280 10.343 -10.246 1.00 83.62 101 PHE A O 1
ATOM 814 N N . ARG A 1 102 ? 6.134 10.604 -9.678 1.00 84.38 102 ARG A N 1
ATOM 815 C CA . ARG A 1 102 ? 5.806 11.589 -10.719 1.00 84.38 102 ARG A CA 1
ATOM 816 C C . ARG A 1 102 ? 5.022 12.754 -10.125 1.00 84.38 102 ARG A C 1
ATOM 818 O O . ARG A 1 102 ? 4.038 12.539 -9.424 1.00 84.38 102 ARG A O 1
ATOM 825 N N . HIS A 1 103 ? 5.436 13.984 -10.419 1.00 80.75 103 HIS A N 1
ATOM 826 C CA . HIS A 1 103 ? 4.752 15.202 -9.976 1.00 80.75 103 HIS A CA 1
ATOM 827 C C . HIS A 1 103 ? 4.838 16.285 -11.058 1.00 80.75 103 HIS A C 1
ATOM 829 O O . HIS A 1 103 ? 5.923 16.565 -11.564 1.00 80.75 103 HIS A O 1
ATOM 835 N N . ASN A 1 104 ? 3.704 16.893 -11.428 1.00 84.69 104 ASN A N 1
ATOM 836 C CA . ASN A 1 104 ? 3.609 17.901 -12.498 1.00 84.69 104 ASN A CA 1
ATOM 837 C C . ASN A 1 104 ? 4.289 17.466 -13.813 1.00 84.69 104 ASN A C 1
ATOM 839 O O . ASN A 1 104 ? 5.069 18.214 -14.401 1.00 84.69 104 ASN A O 1
ATOM 843 N N . GLY A 1 105 ? 4.058 16.217 -14.233 1.00 84.88 105 GLY A N 1
ATOM 844 C CA . GLY A 1 105 ? 4.645 15.639 -15.450 1.00 84.88 105 GLY A CA 1
ATOM 845 C C . GLY A 1 105 ? 6.139 15.303 -15.361 1.00 84.88 105 GLY A C 1
ATOM 846 O O . GLY A 1 105 ? 6.675 14.702 -16.286 1.00 84.88 105 GLY A O 1
ATOM 847 N N . ARG A 1 106 ? 6.816 15.635 -14.255 1.00 82.88 106 ARG A N 1
ATOM 848 C CA . ARG A 1 106 ? 8.226 15.299 -14.035 1.00 82.88 106 ARG A CA 1
ATOM 849 C C . ARG A 1 106 ? 8.346 13.982 -13.284 1.00 82.88 106 ARG A C 1
ATOM 851 O O . ARG A 1 106 ? 7.794 13.833 -12.193 1.00 82.88 106 ARG A O 1
ATOM 858 N N . GLU A 1 107 ? 9.061 13.039 -13.882 1.00 86.75 107 GLU A N 1
ATOM 859 C CA . GLU A 1 107 ? 9.422 11.764 -13.264 1.00 86.75 107 GLU A CA 1
ATOM 860 C C . GLU A 1 107 ? 10.671 11.943 -12.387 1.00 86.75 107 GLU A C 1
ATOM 862 O O . GLU A 1 107 ? 11.600 12.669 -12.744 1.00 86.75 107 GLU A O 1
ATOM 867 N N . ARG A 1 108 ? 10.682 11.295 -11.223 1.00 85.31 108 ARG A N 1
ATOM 868 C CA . ARG A 1 108 ? 11.796 11.251 -10.276 1.00 85.31 108 ARG A CA 1
ATOM 869 C C . ARG A 1 108 ? 12.290 9.814 -10.177 1.00 85.31 108 ARG A C 1
ATOM 871 O O . ARG A 1 108 ? 11.500 8.917 -9.887 1.00 85.31 108 ARG A O 1
ATOM 878 N N . LEU A 1 109 ? 13.596 9.623 -10.347 1.00 87.25 109 LEU A N 1
ATOM 879 C CA . LEU A 1 109 ? 14.234 8.334 -10.104 1.00 87.25 109 LEU A CA 1
ATOM 880 C C . LEU A 1 109 ? 14.221 8.000 -8.611 1.00 87.25 109 LEU A C 1
ATOM 882 O O . LEU A 1 109 ? 14.346 8.872 -7.747 1.00 87.25 109 LEU A O 1
ATOM 886 N N . LEU A 1 110 ? 14.036 6.723 -8.315 1.00 85.31 110 LEU A N 1
ATOM 887 C CA . LEU A 1 110 ? 14.092 6.187 -6.967 1.00 85.31 110 LEU A CA 1
ATOM 888 C C . LEU A 1 110 ? 15.475 5.584 -6.724 1.00 85.31 110 LEU A C 1
ATOM 890 O O . LEU A 1 110 ? 16.095 5.052 -7.638 1.00 85.31 110 LEU A O 1
ATOM 894 N N . ASN A 1 111 ? 15.940 5.666 -5.483 1.00 81.88 111 ASN A N 1
ATOM 895 C CA . ASN A 1 111 ? 17.225 5.122 -5.032 1.00 81.88 111 ASN A CA 1
ATOM 896 C C . ASN A 1 111 ? 17.092 4.273 -3.756 1.00 81.88 111 ASN A C 1
ATOM 898 O O . ASN A 1 111 ? 18.059 3.690 -3.271 1.00 81.88 111 ASN A O 1
ATOM 902 N N . LYS A 1 112 ? 15.888 4.218 -3.177 1.00 76.75 112 LYS A N 1
ATOM 903 C CA . LYS A 1 112 ? 15.607 3.463 -1.962 1.00 76.75 112 LYS A CA 1
ATOM 904 C C . LYS A 1 112 ? 15.217 2.041 -2.341 1.00 76.75 112 LYS A C 1
ATOM 906 O O . LYS A 1 112 ? 14.158 1.844 -2.928 1.00 76.75 112 LYS A O 1
ATOM 911 N N . MET A 1 113 ? 16.021 1.063 -1.938 1.00 73.56 113 MET A N 1
ATOM 912 C CA . MET A 1 113 ? 15.626 -0.341 -2.023 1.00 73.56 113 MET A CA 1
ATOM 913 C C . MET A 1 113 ? 14.517 -0.615 -0.997 1.00 73.56 113 MET A C 1
ATOM 915 O O . MET A 1 113 ? 14.707 -0.430 0.208 1.00 73.56 113 MET A O 1
ATOM 919 N N . CYS A 1 114 ? 13.338 -1.008 -1.469 1.00 70.62 114 CYS A N 1
ATOM 920 C CA . CYS A 1 114 ? 12.221 -1.447 -0.637 1.00 70.62 114 CYS A CA 1
ATOM 921 C C . CYS A 1 114 ? 11.416 -2.536 -1.351 1.00 70.62 114 CYS A C 1
ATOM 923 O O . CYS A 1 114 ? 11.382 -2.573 -2.578 1.00 70.62 114 CYS A O 1
ATOM 925 N N . GLY A 1 115 ? 10.761 -3.401 -0.577 1.00 68.62 115 GLY A N 1
ATOM 926 C CA . GLY A 1 115 ? 9.983 -4.529 -1.087 1.00 68.62 115 GLY A CA 1
ATOM 927 C C . GLY A 1 115 ? 10.378 -5.846 -0.424 1.00 68.62 115 GLY A C 1
ATOM 928 O O . GLY A 1 115 ? 11.321 -5.908 0.365 1.00 68.62 115 GLY A O 1
ATOM 929 N N . THR A 1 116 ? 9.632 -6.895 -0.746 1.00 72.56 116 THR A N 1
ATOM 930 C CA . THR A 1 116 ? 9.865 -8.253 -0.248 1.00 72.56 116 THR A CA 1
ATOM 931 C C . THR A 1 116 ? 10.681 -9.008 -1.290 1.00 72.56 116 THR A C 1
ATOM 933 O O . THR A 1 116 ? 10.232 -9.125 -2.426 1.00 72.56 116 THR A O 1
ATOM 936 N N . LEU A 1 117 ? 11.871 -9.497 -0.916 1.00 75.56 117 LEU A N 1
ATOM 937 C CA . LEU A 1 117 ? 12.893 -10.063 -1.819 1.00 75.56 117 LEU A CA 1
ATOM 938 C C . LEU A 1 117 ? 12.376 -10.916 -2.999 1.00 75.56 117 LEU A C 1
ATOM 940 O O . LEU A 1 117 ? 12.799 -10.633 -4.118 1.00 75.56 117 LEU A O 1
ATOM 944 N N . PRO A 1 118 ? 11.460 -11.892 -2.832 1.00 73.31 118 PRO A N 1
ATOM 945 C CA . PRO A 1 118 ? 10.958 -12.691 -3.957 1.00 73.31 118 PRO A CA 1
ATOM 946 C C . PRO A 1 118 ? 10.246 -11.887 -5.060 1.00 73.31 118 PRO A C 1
ATOM 948 O O . PRO A 1 118 ? 10.168 -12.348 -6.193 1.00 73.31 118 PRO A O 1
ATOM 951 N N . TYR A 1 119 ? 9.753 -10.684 -4.759 1.00 76.81 119 TYR A N 1
ATOM 952 C CA . TYR A 1 119 ? 9.043 -9.809 -5.699 1.00 76.81 119 TYR A CA 1
ATOM 953 C C . TYR A 1 119 ? 9.919 -8.666 -6.233 1.00 76.81 119 TYR A C 1
ATOM 955 O O . TYR A 1 119 ? 9.445 -7.830 -7.001 1.00 76.81 119 TYR A O 1
ATOM 963 N N . VAL A 1 120 ? 11.184 -8.588 -5.810 1.00 80.44 120 VAL A N 1
ATOM 964 C CA . VAL A 1 120 ? 12.083 -7.480 -6.148 1.00 80.44 120 VAL A CA 1
ATOM 965 C C . VAL A 1 120 ? 12.613 -7.624 -7.575 1.00 80.44 120 VAL A C 1
ATOM 967 O O . VAL A 1 120 ? 13.139 -8.667 -7.961 1.00 80.44 120 VAL A O 1
ATOM 970 N N . ALA A 1 121 ? 12.514 -6.540 -8.345 1.00 81.69 121 ALA A N 1
ATOM 971 C CA . ALA A 1 121 ? 13.071 -6.459 -9.688 1.00 81.69 121 ALA A CA 1
ATOM 972 C C . ALA A 1 121 ? 14.614 -6.423 -9.661 1.00 81.69 121 ALA A C 1
ATOM 974 O O . ALA A 1 121 ? 15.205 -5.777 -8.789 1.00 81.69 121 ALA A O 1
ATOM 975 N N . PRO A 1 122 ? 15.303 -7.068 -10.617 1.00 84.75 122 PRO A N 1
ATOM 976 C CA . PRO A 1 122 ? 16.762 -7.182 -10.605 1.00 84.75 122 PRO A CA 1
ATOM 977 C C . PRO A 1 122 ? 17.488 -5.834 -10.733 1.00 84.75 122 PRO A C 1
ATOM 979 O O . PRO A 1 122 ? 18.598 -5.675 -10.224 1.00 84.75 122 PRO A O 1
ATOM 982 N N . GLU A 1 123 ? 16.897 -4.843 -11.398 1.00 81.50 123 GLU A N 1
ATOM 983 C CA . GLU A 1 123 ? 17.442 -3.488 -11.498 1.00 81.50 123 GLU A CA 1
ATOM 984 C C . GLU A 1 123 ? 17.515 -2.771 -10.146 1.00 81.50 123 GLU A C 1
ATOM 986 O O . GLU A 1 123 ? 18.408 -1.941 -9.972 1.00 81.50 123 GLU A O 1
ATOM 991 N N . LEU A 1 124 ? 16.658 -3.141 -9.185 1.00 79.62 124 LEU A N 1
ATOM 992 C CA . LEU A 1 124 ? 16.682 -2.612 -7.821 1.00 79.62 124 LEU A CA 1
ATOM 993 C C . LEU A 1 124 ? 17.999 -2.956 -7.114 1.00 79.62 124 LEU A C 1
ATOM 995 O O . LEU A 1 124 ? 18.456 -2.193 -6.276 1.00 79.62 124 LEU A O 1
ATOM 999 N N . LEU A 1 125 ? 18.611 -4.092 -7.469 1.00 81.56 125 LEU A N 1
ATOM 1000 C CA . LEU A 1 125 ? 19.860 -4.589 -6.881 1.00 81.56 125 LEU A CA 1
ATOM 1001 C C . LEU A 1 125 ? 21.107 -4.097 -7.625 1.00 81.56 125 LEU A C 1
ATOM 1003 O O . LEU A 1 125 ? 22.210 -4.133 -7.087 1.00 81.56 125 LEU A O 1
ATOM 1007 N N . ARG A 1 126 ? 20.950 -3.683 -8.886 1.00 81.38 126 ARG A N 1
ATOM 1008 C CA . ARG A 1 126 ? 22.069 -3.434 -9.809 1.00 81.38 126 ARG A CA 1
ATOM 1009 C C . ARG A 1 126 ? 22.325 -1.962 -10.088 1.00 81.38 126 ARG A C 1
ATOM 1011 O O . ARG A 1 126 ? 23.388 -1.636 -10.611 1.00 81.38 126 ARG A O 1
ATOM 1018 N N . ARG A 1 127 ? 21.358 -1.079 -9.826 1.00 82.19 127 ARG A N 1
ATOM 1019 C CA . ARG A 1 127 ? 21.459 0.343 -10.171 1.00 82.19 127 ARG A CA 1
ATOM 1020 C C . ARG A 1 127 ? 21.291 1.225 -8.935 1.00 82.19 127 ARG A C 1
ATOM 1022 O O . ARG A 1 127 ? 20.394 0.966 -8.139 1.00 82.19 127 ARG A O 1
ATOM 1029 N N . PRO A 1 128 ? 22.100 2.294 -8.793 1.00 82.44 128 PRO A N 1
ATOM 1030 C CA . PRO A 1 128 ? 21.937 3.252 -7.699 1.00 82.44 128 PRO A CA 1
ATOM 1031 C C . PRO A 1 128 ? 20.640 4.063 -7.830 1.00 82.44 128 PRO A C 1
ATOM 1033 O O . PRO A 1 128 ? 20.091 4.516 -6.830 1.00 82.44 128 PRO A O 1
ATOM 1036 N N . GLU A 1 129 ? 20.146 4.228 -9.059 1.00 89.44 129 GLU A N 1
ATOM 1037 C CA . GLU A 1 129 ? 18.901 4.917 -9.375 1.00 89.44 129 GLU A CA 1
ATOM 1038 C C . GLU A 1 129 ? 18.114 4.136 -10.431 1.00 89.44 129 GLU A C 1
ATOM 1040 O O . GLU A 1 129 ? 18.680 3.583 -11.381 1.00 89.44 129 GLU A O 1
ATOM 1045 N N . PHE A 1 130 ? 16.795 4.092 -10.276 1.00 85.12 130 PHE A N 1
ATOM 1046 C CA . PHE A 1 130 ? 15.900 3.322 -11.134 1.00 85.12 130 PHE A CA 1
ATOM 1047 C C . PHE A 1 130 ? 14.538 4.010 -11.285 1.00 85.12 130 PHE A C 1
ATOM 1049 O O . PHE A 1 130 ? 14.143 4.871 -10.496 1.00 85.12 130 PHE A O 1
ATOM 1056 N N . ARG A 1 131 ? 13.816 3.641 -12.346 1.00 84.31 131 ARG A N 1
ATOM 1057 C CA . ARG A 1 131 ? 12.444 4.103 -12.594 1.00 84.31 131 ARG A CA 1
ATOM 1058 C C . ARG A 1 131 ? 11.479 3.284 -11.745 1.00 84.31 131 ARG A C 1
ATOM 1060 O O . ARG A 1 131 ? 11.711 2.097 -11.575 1.00 84.31 131 ARG A O 1
ATOM 1067 N N . ALA A 1 132 ? 10.406 3.897 -11.249 1.00 83.88 132 ALA A N 1
ATOM 1068 C CA . ALA A 1 132 ? 9.443 3.210 -10.384 1.00 83.88 132 ALA A CA 1
ATOM 1069 C C . ALA A 1 132 ? 8.556 2.218 -11.156 1.00 83.88 132 ALA A C 1
ATOM 1071 O O . ALA A 1 132 ? 8.422 1.071 -10.750 1.00 83.88 132 ALA A O 1
ATOM 1072 N N . GLU A 1 133 ? 8.002 2.642 -12.298 1.00 85.19 133 GLU A N 1
ATOM 1073 C CA . GLU A 1 133 ? 6.995 1.865 -13.042 1.00 85.19 133 GLU A CA 1
ATOM 1074 C C . GLU A 1 133 ? 7.463 0.445 -13.431 1.00 85.19 133 GLU A C 1
ATOM 1076 O O . GLU A 1 133 ? 6.696 -0.492 -13.218 1.00 85.19 133 GLU A O 1
ATOM 1081 N N . PRO A 1 134 ? 8.698 0.223 -13.938 1.00 86.62 134 PRO A N 1
ATOM 1082 C CA . PRO A 1 134 ? 9.163 -1.129 -14.265 1.00 86.62 134 PRO A CA 1
ATOM 1083 C C . PRO A 1 134 ? 9.241 -2.075 -13.058 1.00 86.62 134 PRO A C 1
ATOM 1085 O O . PRO A 1 134 ? 9.005 -3.272 -13.214 1.00 86.62 134 PRO A O 1
ATOM 1088 N N . ILE A 1 135 ? 9.512 -1.542 -11.861 1.00 85.06 135 ILE A N 1
ATOM 1089 C CA . ILE A 1 135 ? 9.616 -2.329 -10.625 1.00 85.06 135 ILE A CA 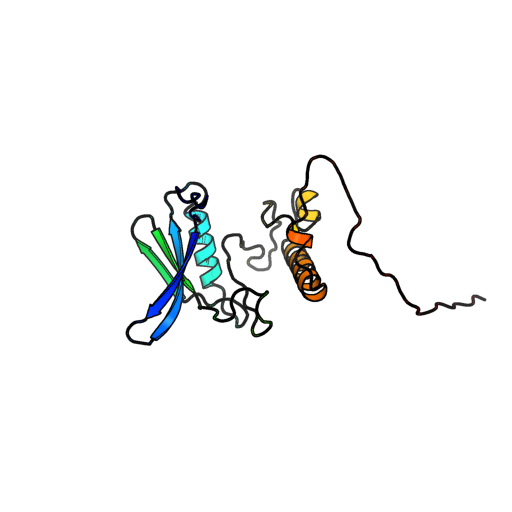1
ATOM 1090 C C . ILE A 1 135 ? 8.253 -2.916 -10.256 1.00 85.06 135 ILE A C 1
ATOM 1092 O O . ILE A 1 135 ? 8.149 -4.110 -9.974 1.00 85.06 135 ILE A O 1
ATOM 1096 N N . ASP A 1 136 ? 7.199 -2.096 -10.307 1.00 82.69 136 ASP A N 1
ATOM 1097 C CA . ASP A 1 136 ? 5.838 -2.540 -9.994 1.00 82.69 136 ASP A CA 1
ATOM 1098 C C . ASP A 1 136 ? 5.321 -3.535 -11.049 1.00 82.69 136 ASP A C 1
ATOM 1100 O O . ASP A 1 136 ? 4.652 -4.513 -10.708 1.00 82.69 136 ASP A O 1
ATOM 1104 N N . VAL A 1 137 ? 5.683 -3.346 -12.326 1.00 84.62 137 VAL A N 1
ATOM 1105 C CA . VAL A 1 137 ? 5.349 -4.290 -13.409 1.00 84.62 137 VAL A CA 1
ATOM 1106 C C . VAL A 1 137 ? 6.023 -5.648 -13.193 1.00 84.62 137 VAL A C 1
ATOM 1108 O O . VAL A 1 137 ? 5.373 -6.681 -13.364 1.00 84.62 137 VAL A O 1
ATOM 1111 N N . TRP A 1 138 ? 7.294 -5.668 -12.779 1.00 86.50 138 TRP A N 1
ATOM 1112 C CA . TRP A 1 138 ? 7.995 -6.907 -12.432 1.00 86.50 138 TRP A CA 1
ATOM 1113 C C . TRP A 1 138 ? 7.292 -7.646 -11.292 1.00 86.50 138 TRP A C 1
ATOM 1115 O O . TRP A 1 138 ? 6.985 -8.832 -11.421 1.00 86.50 138 TRP A O 1
ATOM 1125 N N . ALA A 1 139 ? 6.977 -6.938 -10.203 1.00 79.25 139 ALA A N 1
ATOM 1126 C CA . ALA A 1 139 ? 6.281 -7.518 -9.060 1.00 79.25 139 ALA A CA 1
ATOM 1127 C C . ALA A 1 139 ? 4.915 -8.108 -9.461 1.00 79.25 139 ALA A C 1
ATOM 1129 O O . ALA A 1 139 ? 4.587 -9.224 -9.055 1.00 79.25 139 ALA A O 1
ATOM 1130 N N . CYS A 1 140 ? 4.156 -7.422 -10.325 1.00 80.88 140 CYS A N 1
ATOM 1131 C CA . CYS A 1 140 ? 2.904 -7.948 -10.880 1.00 80.88 140 CYS A CA 1
ATOM 1132 C C . CYS A 1 140 ? 3.117 -9.244 -11.680 1.00 80.88 140 CYS A C 1
ATOM 1134 O O . CYS A 1 140 ? 2.303 -10.161 -11.583 1.00 80.88 140 CYS A O 1
ATOM 1136 N N . GLY A 1 141 ? 4.213 -9.350 -12.438 1.00 82.62 141 GLY A N 1
ATOM 1137 C CA . GLY A 1 141 ? 4.578 -10.565 -13.171 1.00 82.62 141 GLY A CA 1
ATOM 1138 C C . GLY A 1 141 ? 4.895 -11.749 -12.252 1.00 82.62 141 GLY A C 1
ATOM 1139 O O . GLY A 1 141 ? 4.448 -12.868 -12.515 1.00 82.62 141 GLY A O 1
ATOM 1140 N N . VAL A 1 142 ? 5.600 -11.506 -11.143 1.00 81.56 142 VAL A N 1
ATOM 1141 C CA . VAL A 1 142 ? 5.862 -12.530 -10.114 1.00 81.56 142 VAL A CA 1
ATOM 1142 C C . VAL A 1 142 ? 4.550 -13.011 -9.488 1.00 81.56 142 VAL A C 1
ATOM 1144 O O . VAL A 1 142 ? 4.319 -14.217 -9.412 1.00 81.56 142 VAL A O 1
ATOM 1147 N N . VAL A 1 143 ? 3.659 -12.086 -9.110 1.00 78.62 143 VAL A N 1
ATOM 1148 C CA . VAL A 1 143 ? 2.334 -12.412 -8.550 1.00 78.62 143 VAL A CA 1
ATOM 1149 C C . VAL A 1 143 ? 1.495 -13.224 -9.540 1.00 78.62 143 VAL A C 1
ATOM 1151 O O . VAL A 1 143 ? 0.948 -14.260 -9.169 1.00 78.62 143 VAL A O 1
ATOM 1154 N N . LEU A 1 144 ? 1.439 -12.808 -10.809 1.00 79.62 144 LEU A N 1
ATOM 1155 C CA . LEU A 1 144 ? 0.717 -13.530 -11.859 1.00 79.62 144 LEU A CA 1
ATOM 1156 C C . LEU A 1 144 ? 1.266 -14.947 -12.047 1.00 79.62 144 LEU A C 1
ATOM 1158 O O . LEU A 1 144 ? 0.505 -15.900 -12.186 1.00 79.62 144 LEU A O 1
ATOM 1162 N N . THR A 1 145 ? 2.588 -15.099 -12.023 1.00 80.38 145 THR A N 1
ATOM 1163 C CA . THR A 1 145 ? 3.212 -16.414 -12.174 1.00 80.38 145 THR A CA 1
ATOM 1164 C C . THR A 1 145 ? 2.897 -17.317 -10.984 1.00 80.38 145 THR A C 1
ATOM 1166 O O . THR A 1 145 ? 2.566 -18.483 -11.188 1.00 80.38 145 THR A O 1
ATOM 1169 N N . ALA A 1 146 ? 2.923 -16.784 -9.759 1.00 74.12 146 ALA A N 1
ATOM 1170 C CA . ALA A 1 146 ? 2.536 -17.525 -8.559 1.00 74.12 146 ALA A CA 1
ATOM 1171 C C . ALA A 1 146 ? 1.073 -18.001 -8.624 1.00 74.12 146 ALA A C 1
ATOM 1173 O O . ALA A 1 146 ? 0.787 -19.153 -8.305 1.00 74.12 146 ALA A O 1
ATOM 1174 N N . MET A 1 147 ? 0.157 -17.151 -9.107 1.00 75.00 147 MET A N 1
ATOM 1175 C CA . MET A 1 147 ? -1.245 -17.532 -9.322 1.00 75.00 147 MET A CA 1
ATOM 1176 C C . MET A 1 147 ? -1.400 -18.650 -10.357 1.00 75.00 147 MET A C 1
ATOM 1178 O O . MET A 1 147 ? -2.179 -19.575 -10.149 1.00 75.00 147 MET A O 1
ATOM 1182 N N . LEU A 1 148 ? -0.677 -18.567 -11.479 1.00 75.31 148 LEU A N 1
ATOM 1183 C CA . LEU A 1 148 ? -0.785 -19.531 -12.580 1.00 75.31 148 LEU A CA 1
ATOM 1184 C C . LEU A 1 148 ? -0.122 -20.876 -12.267 1.00 75.31 148 LEU A C 1
ATOM 1186 O O . LEU A 1 148 ? -0.581 -21.908 -12.750 1.00 75.31 148 LEU A O 1
ATOM 1190 N N . ALA A 1 149 ? 0.959 -20.873 -11.487 1.00 75.88 149 ALA A N 1
ATOM 1191 C CA . ALA A 1 149 ? 1.696 -22.083 -11.144 1.00 75.88 149 ALA A CA 1
ATOM 1192 C C . ALA A 1 149 ? 0.970 -22.957 -10.106 1.00 75.88 149 ALA A C 1
ATOM 1194 O O . ALA A 1 149 ? 1.297 -24.134 -9.988 1.00 75.88 149 ALA A O 1
ATOM 1195 N N . GLY A 1 150 ? 0.007 -22.405 -9.355 1.00 59.50 150 GLY A N 1
ATOM 1196 C CA . GLY A 1 150 ? -0.759 -23.140 -8.337 1.00 59.50 150 GLY A CA 1
ATOM 1197 C C . GLY A 1 150 ? 0.073 -23.657 -7.155 1.00 59.50 150 GLY A C 1
ATOM 1198 O O . GLY A 1 150 ? -0.462 -24.354 -6.297 1.00 59.50 150 GLY A O 1
ATOM 1199 N N . ASP A 1 151 ? 1.363 -23.321 -7.102 1.00 55.66 151 ASP A N 1
ATOM 1200 C CA . ASP A 1 151 ? 2.316 -23.778 -6.097 1.00 55.66 151 ASP A CA 1
ATOM 1201 C C . ASP A 1 151 ? 3.029 -22.573 -5.470 1.00 55.66 151 ASP A C 1
ATOM 1203 O O . ASP A 1 151 ? 3.940 -21.970 -6.044 1.00 55.66 151 ASP A O 1
ATOM 1207 N N . LEU A 1 152 ? 2.575 -22.213 -4.267 1.00 52.56 152 LEU A N 1
ATOM 1208 C CA . LEU A 1 152 ? 3.179 -21.183 -3.421 1.00 52.56 152 LEU A CA 1
ATOM 1209 C C . LEU A 1 152 ? 4.373 -21.706 -2.601 1.00 52.56 152 LEU A C 1
ATOM 1211 O O . LEU A 1 152 ? 5.020 -20.917 -1.910 1.00 52.56 152 LEU A O 1
ATOM 1215 N N . GLY A 1 153 ? 4.711 -23.000 -2.680 1.00 46.34 153 GLY A N 1
ATOM 1216 C CA . GLY A 1 153 ? 5.859 -23.586 -1.983 1.00 46.34 153 GLY A CA 1
ATOM 1217 C C . GLY A 1 153 ? 7.197 -22.972 -2.405 1.00 46.34 153 GLY A C 1
ATOM 1218 O O . GLY A 1 153 ? 8.115 -22.872 -1.593 1.00 46.34 153 GLY A O 1
ATOM 1219 N N . ILE A 1 154 ? 7.292 -22.441 -3.626 1.00 47.56 154 ILE A N 1
ATOM 1220 C CA . ILE A 1 154 ? 8.481 -21.727 -4.122 1.00 47.56 154 ILE A CA 1
ATOM 1221 C C . ILE A 1 154 ? 8.783 -20.449 -3.312 1.00 47.56 154 ILE A C 1
ATOM 1223 O O . ILE A 1 154 ? 9.924 -20.002 -3.298 1.00 47.56 154 ILE A O 1
ATOM 1227 N N . LEU A 1 155 ? 7.821 -19.885 -2.571 1.00 46.56 155 LEU A N 1
ATOM 1228 C CA . LEU A 1 155 ? 8.063 -18.738 -1.682 1.00 46.56 155 LEU A CA 1
ATOM 1229 C C . LEU A 1 155 ? 8.629 -19.140 -0.306 1.00 46.56 155 LEU A C 1
ATOM 1231 O O . LEU A 1 155 ? 9.181 -18.288 0.387 1.00 46.56 155 LEU A O 1
ATOM 1235 N N . GLY A 1 156 ? 8.504 -20.413 0.091 1.00 39.97 156 GLY A N 1
ATOM 1236 C CA . GLY A 1 156 ? 8.958 -20.935 1.388 1.00 39.97 156 GLY A CA 1
ATOM 1237 C C . GLY A 1 156 ? 10.298 -21.681 1.364 1.00 39.97 156 GLY A C 1
ATOM 1238 O O . GLY A 1 156 ? 10.874 -21.899 2.422 1.00 39.97 156 GLY A O 1
ATOM 1239 N N . TRP A 1 157 ? 10.808 -22.055 0.185 1.00 35.03 157 TRP A N 1
ATOM 1240 C CA . TRP A 1 157 ? 12.046 -22.844 0.028 1.00 35.03 157 TRP A CA 1
ATOM 1241 C C . TRP A 1 157 ? 13.267 -22.041 -0.421 1.00 35.03 157 TRP A C 1
ATOM 1243 O O . TRP A 1 157 ? 14.312 -22.611 -0.728 1.00 35.03 157 TRP A O 1
ATOM 1253 N N . ILE A 1 158 ? 13.169 -20.716 -0.453 1.00 40.94 158 ILE A N 1
ATOM 1254 C CA . ILE A 1 158 ? 14.315 -19.874 -0.780 1.00 40.94 158 ILE A CA 1
ATOM 1255 C C . ILE A 1 158 ? 15.056 -19.529 0.522 1.00 40.94 158 ILE A C 1
ATOM 1257 O O . ILE A 1 158 ? 15.056 -18.390 0.988 1.00 40.94 158 ILE A O 1
ATOM 1261 N N . GLU A 1 159 ? 15.684 -20.538 1.131 1.00 31.62 159 GLU A N 1
ATOM 1262 C CA . GLU A 1 159 ? 16.816 -20.309 2.032 1.00 31.62 159 GLU A CA 1
ATOM 1263 C C . GLU A 1 159 ? 18.010 -19.890 1.165 1.00 31.62 159 GLU A C 1
ATOM 1265 O O . GLU A 1 159 ? 18.729 -20.719 0.612 1.00 31.62 159 GLU A O 1
ATOM 1270 N N . PHE A 1 160 ? 18.208 -18.582 0.996 1.00 35.12 160 PHE A N 1
ATOM 1271 C CA . PHE A 1 160 ? 19.475 -18.067 0.486 1.00 35.12 160 PHE A CA 1
ATOM 1272 C C . PHE A 1 160 ? 20.506 -18.100 1.617 1.00 35.12 160 PHE A C 1
ATOM 1274 O O . PHE A 1 160 ? 20.511 -17.221 2.480 1.00 35.12 160 PHE A O 1
ATOM 1281 N N . THR A 1 161 ? 21.404 -19.083 1.590 1.00 28.81 161 THR A N 1
ATOM 1282 C CA . THR A 1 161 ? 22.700 -19.001 2.271 1.00 28.81 161 THR A CA 1
ATOM 1283 C C . THR A 1 161 ? 23.824 -18.861 1.239 1.00 28.81 161 THR A C 1
ATOM 1285 O O . THR A 1 161 ? 23.990 -19.681 0.346 1.00 28.81 161 THR A O 1
ATOM 1288 N N . GLU A 1 162 ? 24.511 -17.722 1.367 1.00 33.25 162 GLU A N 1
ATOM 1289 C CA . GLU A 1 162 ? 25.836 -17.314 0.874 1.00 33.25 162 GLU A CA 1
ATOM 1290 C C . GLU A 1 162 ? 26.297 -17.730 -0.542 1.00 33.25 162 GLU A C 1
ATOM 1292 O O . GLU A 1 162 ? 26.833 -18.811 -0.758 1.00 33.25 162 GLU A O 1
ATOM 1297 N N . GLY A 1 163 ? 26.249 -16.757 -1.467 1.00 33.28 163 GLY A N 1
ATOM 1298 C CA . GLY A 1 163 ? 27.156 -16.672 -2.623 1.00 33.28 163 GLY A CA 1
ATOM 1299 C C . GLY A 1 163 ? 26.571 -17.100 -3.973 1.00 33.28 163 GLY A C 1
ATOM 1300 O O . GLY A 1 163 ? 26.648 -18.260 -4.346 1.00 33.28 163 GLY A O 1
ATOM 1301 N N . ASP A 1 164 ? 26.045 -16.132 -4.730 1.00 43.78 164 ASP A N 1
ATOM 1302 C CA . ASP A 1 164 ? 25.888 -16.148 -6.196 1.00 43.78 164 ASP A CA 1
ATOM 1303 C C . ASP A 1 164 ? 25.349 -17.431 -6.878 1.00 43.78 164 ASP A C 1
ATOM 1305 O O . ASP A 1 164 ? 26.080 -18.177 -7.527 1.00 43.78 164 ASP A O 1
ATOM 1309 N N . LEU A 1 165 ? 24.018 -17.590 -6.900 1.00 31.14 165 LEU A N 1
ATOM 1310 C CA . LEU A 1 165 ? 23.302 -18.391 -7.910 1.00 31.14 165 LEU A CA 1
ATOM 1311 C C . LEU A 1 165 ? 22.437 -17.477 -8.785 1.00 31.14 165 LEU A C 1
ATOM 1313 O O . LEU A 1 165 ? 21.221 -17.346 -8.640 1.00 31.14 165 LEU A O 1
ATOM 1317 N N . VAL A 1 166 ? 23.115 -16.808 -9.713 1.00 34.78 166 VAL A N 1
ATOM 1318 C CA . VAL A 1 166 ? 22.497 -16.111 -10.837 1.00 34.78 166 VAL A CA 1
ATOM 1319 C C . VAL A 1 166 ? 21.950 -17.154 -11.814 1.00 34.78 166 VAL A C 1
ATOM 1321 O O . VAL A 1 166 ? 22.713 -17.903 -12.412 1.00 34.78 166 VAL A O 1
ATOM 1324 N N . LEU A 1 167 ? 20.630 -17.098 -12.024 1.00 35.00 167 LEU A N 1
ATOM 1325 C CA . LEU A 1 167 ? 19.901 -17.627 -13.181 1.00 35.00 167 LEU A CA 1
ATOM 1326 C C . LEU A 1 167 ? 19.779 -19.163 -13.256 1.00 35.00 167 LEU A C 1
ATOM 1328 O O . LEU A 1 167 ? 20.660 -19.833 -13.772 1.00 35.00 167 LEU A O 1
ATOM 1332 N N . MET A 1 168 ? 18.631 -19.697 -12.821 1.00 27.77 168 MET A N 1
ATOM 1333 C CA . MET A 1 168 ? 17.757 -20.607 -13.594 1.00 27.77 168 MET A CA 1
ATOM 1334 C C . MET A 1 168 ? 16.830 -21.404 -12.665 1.00 27.77 168 MET A C 1
ATOM 1336 O O . MET A 1 168 ? 17.189 -22.475 -12.194 1.00 27.77 168 MET A O 1
ATOM 1340 N N . ALA A 1 169 ? 15.595 -20.928 -12.488 1.00 30.36 169 ALA A N 1
ATOM 1341 C CA . ALA A 1 169 ? 14.451 -21.792 -12.182 1.00 30.36 169 ALA A CA 1
ATOM 1342 C C . ALA A 1 169 ? 13.122 -21.093 -12.520 1.00 30.36 169 ALA A C 1
ATOM 1344 O O . ALA A 1 169 ? 12.273 -20.920 -11.656 1.00 30.36 169 ALA A O 1
ATOM 1345 N N . MET A 1 170 ? 12.932 -20.661 -13.776 1.00 26.55 170 MET A N 1
ATOM 1346 C CA . MET A 1 170 ? 11.574 -20.390 -14.289 1.00 26.55 170 MET A CA 1
ATOM 1347 C C . MET A 1 170 ? 11.421 -20.464 -15.815 1.00 26.55 170 MET A C 1
ATOM 1349 O O . MET A 1 170 ? 10.593 -19.779 -16.401 1.00 26.55 170 MET A O 1
ATOM 1353 N N . LEU A 1 171 ? 12.173 -21.345 -16.478 1.00 31.91 171 LEU A N 1
ATOM 1354 C CA . LEU A 1 171 ? 11.834 -21.807 -17.829 1.00 31.91 171 LEU A CA 1
ATOM 1355 C C . LEU A 1 171 ? 12.096 -23.312 -17.937 1.00 31.91 171 LEU A C 1
ATOM 1357 O O . LEU A 1 171 ? 13.037 -23.758 -18.584 1.00 31.91 171 LEU A O 1
ATOM 1361 N N . ALA A 1 172 ? 11.237 -24.104 -17.297 1.00 28.06 172 ALA A N 1
ATOM 1362 C CA . ALA A 1 172 ? 11.161 -25.546 -17.502 1.00 28.06 172 ALA A CA 1
ATOM 1363 C C . ALA A 1 172 ? 9.771 -25.939 -18.020 1.00 28.06 172 ALA A C 1
ATOM 1365 O O . ALA A 1 172 ? 8.981 -26.550 -17.312 1.00 28.06 172 ALA A O 1
ATOM 1366 N N . ARG A 1 173 ? 9.480 -25.570 -19.272 1.00 33.31 173 ARG A N 1
ATOM 1367 C CA . ARG A 1 173 ? 9.000 -26.490 -20.321 1.00 33.31 173 ARG A CA 1
ATOM 1368 C C . ARG A 1 173 ? 8.710 -25.709 -21.595 1.00 33.31 173 ARG A C 1
ATOM 1370 O O . ARG A 1 173 ? 7.591 -25.323 -21.905 1.00 33.31 173 ARG A O 1
ATOM 1377 N N . VAL A 1 174 ? 9.774 -25.559 -22.376 1.00 36.03 174 VAL A N 1
ATOM 1378 C CA . VAL A 1 174 ? 9.654 -25.686 -23.824 1.00 36.03 174 VAL A CA 1
ATOM 1379 C C . VAL A 1 174 ? 9.114 -27.093 -24.110 1.00 36.03 174 VAL A C 1
ATOM 1381 O O . VAL A 1 174 ? 9.740 -28.095 -23.774 1.00 36.03 174 VAL A O 1
ATOM 1384 N N . GLY A 1 175 ? 7.923 -27.128 -24.693 1.00 26.19 175 GLY A N 1
ATOM 1385 C CA . GLY A 1 175 ? 7.223 -28.281 -25.252 1.00 26.19 175 GLY A CA 1
ATOM 1386 C C . GLY A 1 175 ? 5.819 -27.786 -25.608 1.00 26.19 175 GLY A C 1
ATOM 1387 O O . GLY A 1 175 ? 5.054 -27.488 -24.707 1.00 26.19 175 GLY A O 1
ATOM 1388 N N . ASN A 1 176 ? 5.411 -27.583 -26.858 1.00 27.38 176 ASN A N 1
ATOM 1389 C CA . ASN A 1 176 ? 5.838 -28.213 -28.096 1.00 27.38 176 ASN A CA 1
ATOM 1390 C C . ASN A 1 176 ? 5.435 -27.329 -29.300 1.00 27.38 176 ASN A C 1
ATOM 1392 O O . ASN A 1 176 ? 4.332 -26.800 -29.334 1.00 27.38 176 ASN A O 1
ATOM 1396 N N . ILE A 1 177 ? 6.325 -27.276 -30.296 1.00 37.38 177 ILE A N 1
ATOM 1397 C CA . ILE A 1 177 ? 6.060 -27.281 -31.750 1.00 37.38 177 ILE A CA 1
ATOM 1398 C C . ILE A 1 177 ? 5.220 -26.133 -32.349 1.00 37.38 177 ILE A C 1
ATOM 1400 O O . ILE A 1 177 ? 3.998 -26.177 -32.422 1.00 37.38 177 ILE A O 1
ATOM 1404 N N . GLY A 1 178 ? 5.938 -25.205 -32.987 1.00 26.59 178 GLY A N 1
ATOM 1405 C CA . GLY A 1 178 ? 5.483 -24.432 -34.144 1.00 26.59 178 GLY A CA 1
ATOM 1406 C C . GLY A 1 178 ? 6.674 -24.203 -35.076 1.00 26.59 178 GLY A C 1
ATOM 1407 O O . GLY A 1 178 ? 7.471 -23.299 -34.855 1.00 26.59 178 GLY A O 1
ATOM 1408 N N . MET A 1 179 ? 6.854 -25.107 -36.042 1.00 27.11 179 MET A N 1
ATOM 1409 C CA . MET A 1 179 ? 7.994 -25.192 -36.964 1.00 27.11 179 MET A CA 1
ATOM 1410 C C . MET A 1 179 ? 8.246 -23.888 -37.740 1.00 27.11 179 MET A C 1
ATOM 1412 O O . MET A 1 179 ? 7.352 -23.374 -38.408 1.00 27.11 179 MET A O 1
ATOM 1416 N N . TYR A 1 180 ? 9.500 -23.432 -37.770 1.00 25.59 180 TYR A N 1
ATOM 1417 C CA . TYR A 1 180 ? 9.996 -22.553 -38.830 1.00 25.59 180 TYR A CA 1
ATOM 1418 C C . TYR A 1 180 ? 10.328 -23.383 -40.076 1.00 25.59 180 TYR A C 1
ATOM 1420 O O . TYR A 1 180 ? 11.001 -24.411 -39.982 1.00 25.59 180 TYR A O 1
ATOM 1428 N N . ARG A 1 181 ? 9.966 -22.883 -41.262 1.00 26.56 181 ARG A N 1
ATOM 1429 C CA . ARG A 1 181 ? 10.684 -23.194 -42.506 1.00 26.56 181 ARG A CA 1
ATOM 1430 C C . ARG A 1 181 ? 10.768 -21.935 -43.366 1.00 26.56 181 ARG A C 1
ATOM 1432 O O . ARG A 1 181 ? 9.799 -21.555 -44.008 1.00 26.56 181 ARG A O 1
ATOM 1439 N N . ILE A 1 182 ? 11.940 -21.303 -43.382 1.00 30.09 182 ILE A N 1
ATOM 1440 C CA . ILE A 1 182 ? 12.313 -20.315 -44.400 1.00 30.09 182 ILE A CA 1
ATOM 1441 C C . ILE A 1 182 ? 13.237 -21.037 -45.381 1.00 30.09 182 ILE A C 1
ATOM 1443 O O . ILE A 1 182 ? 14.293 -21.533 -44.991 1.00 30.09 182 ILE A O 1
ATOM 1447 N N . HIS A 1 183 ? 12.830 -21.121 -46.647 1.00 30.53 183 HIS A N 1
ATOM 1448 C CA . HIS A 1 183 ? 13.737 -21.412 -47.753 1.00 30.53 183 HIS A CA 1
ATOM 1449 C C . HIS A 1 183 ? 14.239 -20.080 -48.309 1.00 30.53 183 HIS A C 1
ATOM 1451 O O . HIS A 1 183 ? 13.441 -19.244 -48.724 1.00 30.53 183 HIS A O 1
ATOM 1457 N N . ARG A 1 184 ? 15.562 -19.894 -48.301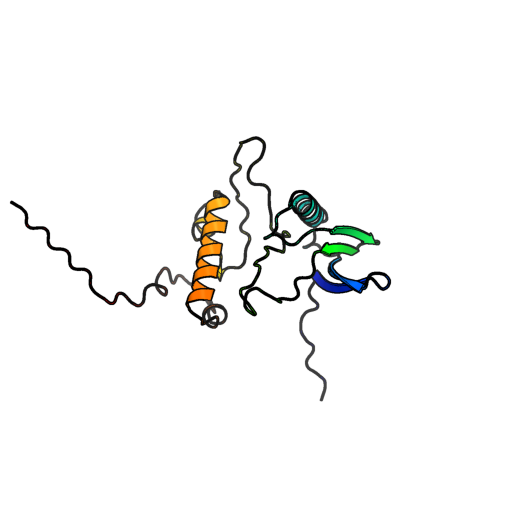 1.00 36.12 184 ARG A N 1
ATOM 1458 C CA . ARG A 1 184 ? 16.233 -18.869 -49.102 1.00 36.12 184 ARG A CA 1
ATOM 1459 C C . ARG A 1 184 ? 16.392 -19.388 -50.532 1.00 36.12 184 ARG A C 1
ATOM 1461 O O . ARG A 1 184 ? 16.909 -20.490 -50.719 1.00 36.12 184 ARG A O 1
ATOM 1468 N N . ARG A 1 185 ? 16.040 -18.562 -51.511 1.00 41.03 185 ARG A N 1
ATOM 1469 C CA . ARG A 1 185 ? 16.903 -18.277 -52.659 1.00 41.03 185 ARG A CA 1
ATOM 1470 C C . ARG A 1 185 ? 16.941 -16.773 -52.839 1.00 41.03 185 ARG A C 1
ATOM 1472 O O . ARG A 1 185 ? 15.868 -16.161 -52.657 1.00 41.03 185 ARG A O 1
#

Organism: Chloebia gouldiae (NCBI:txid44316)

Secondary structure (DSSP, 8-state):
-PPPP-S---SEEEEEEE-TTT--EEEEEEEETTSTTS-HHHHHHHHHHHHH---TTBPPEEEEEEETTEEEEEEE--TT-STTT--SS--B--GGG----EETTEE--B----S-GGG--HHHHH-SSB-HHHHHHHHHHHHHHHHHH--GGGGT-----SS---S-SS-----------PPP-

Foldseek 3Di:
DDDDPPPDDPQWDWDWDADPPPRDIWIKIKHFQPDPVNPPVLVVQLQVVQVVDDDQQAWHWPDWDDDPRMIITITHDDPQPDPVRDPDRHHDDDCSVPDDQDDPNDGHWDQDDDDDVLLADPCNVVDSTDGDVVSVVSSVVSVVVCVVVVDPVVVVPPPDDDDDDPDDDDDPDPDDDDDDDDDDD

pLDDT: mean 70.06, std 21.5, range [25.59, 94.25]

Sequence (185 aa):
MPTVPALTPAHRRVQLAVNRRTEEAVAVKIVDMKRAAECPENIKKEICINKMLSHENVVRFYGHRREGATQYLFLEYCRGGELFDRIDNLKISDFGLATVFRHNGRERLLNKMCGTLPYVAPELLRRPEFRAEPIDVWACGVVLTAMLAGDLGILGWIEFTEGDLVLMAMLARVGNIGMYRIHRR

InterPro domains:
  IPR000719 Protein kinase domain [PF00069] (83-151)
  IPR000719 Protein kinase domain [PS50011] (1-185)
  IPR000719 Protein kinase domain [SM00220] (13-184)
  IPR011009 Protein kinase-like domain superfamily [SSF56112] (13-153)